Protein AF-Q2HUB2-F1 (afdb_monomer)

Radius of gyration: 61.11 Å; Cα contacts (8 Å, |Δi|>4): 84; chains: 1; bounding box: 112×37×223 Å

Solvent-accessible surface area (backbone atoms only — not comparable to full-atom values): 18037 Å² total; per-residue (Å²): 114,69,71,60,55,54,51,54,52,51,49,54,48,53,52,51,52,51,52,53,52,50,55,53,50,53,54,49,52,50,53,51,50,55,52,51,50,55,52,49,54,53,49,53,53,50,52,52,52,51,53,52,53,50,54,52,50,51,53,50,50,54,53,50,53,50,52,50,54,52,51,55,49,51,50,53,52,51,53,52,49,50,54,51,51,56,52,52,50,56,52,48,58,51,49,51,55,52,49,54,52,51,52,54,53,50,54,54,49,51,54,51,49,54,51,53,52,49,54,56,49,53,55,49,49,54,53,48,52,57,53,49,55,53,50,52,53,49,50,52,53,50,51,54,50,49,56,53,48,52,54,49,50,56,53,49,53,53,51,50,53,51,52,52,54,52,54,68,69,53,85,66,88,74,82,82,78,84,74,78,78,74,78,74,87,72,83,75,75,80,80,81,75,70,92,76,87,64,94,65,60,72,68,54,54,57,53,52,55,40,68,73,40,96,50,42,67,52,54,55,51,48,45,72,76,53,52,94,66,83,72,89,78,80,69,83,94,70,73,75,50,81,53,68,69,64,42,50,52,49,53,50,47,48,73,65,60,64,87,76,51,70,72,54,35,57,52,51,49,52,51,50,54,48,41,54,58,51,43,77,77,51,83,80,51,67,52,40,55,50,40,47,53,48,51,31,61,63,58,68,44,61,89,80,50,56,84,94,71,109

InterPro domains:
  IPR012474 Frigida-like [PF07899] (205-309)

Secondary structure (DSSP, 8-state):
-HHHHHHHHHHHHHHHHHHHHHHHHHHHHHHHHHHHHHHHHHHHHHHHHHHHHHHHHHHHHHHHHHHHHHHHHHHHHHHHHHHHHHHHHHHHHHHHHHHHHHHHHHHHHHHHHHHHHHHHHHHHHHHHHHHHHHHHHHHHHHHHHHHHHHHHHHHHHHHHHHHHHHHHHS----------------------------TTHHHHHHHHHHHHSS-HHHHHHHHHHS-SS-----SSS-----SHHHHHHHHHHHHH-----HHHHHHHHHHHHHHHHHHTT-TT-HHHHHHHHHHHHHTT-GGGS-GGG-

Mean predicted aligned error: 20.18 Å

Organism: Medicago truncatula (NCBI:txid3880)

pLDDT: mean 82.59, std 18.32, range [32.72, 98.38]

Structure (mmCIF, N/CA/C/O backbone):
data_AF-Q2HUB2-F1
#
_entry.id   AF-Q2HUB2-F1
#
loop_
_atom_site.group_PDB
_atom_site.id
_atom_site.type_symbol
_atom_site.label_atom_id
_atom_site.label_alt_id
_atom_site.label_comp_id
_atom_site.label_asym_id
_atom_site.label_entity_id
_atom_site.label_seq_id
_atom_site.pdbx_PDB_ins_code
_atom_site.Cartn_x
_atom_site.Cartn_y
_atom_site.Cartn_z
_atom_site.occupancy
_atom_site.B_iso_or_equiv
_atom_site.auth_seq_id
_atom_site.auth_comp_id
_atom_site.auth_asym_id
_atom_site.auth_atom_id
_atom_site.pdbx_PDB_model_num
ATOM 1 N N . MET A 1 1 ? 62.961 19.385 -112.984 1.00 67.44 1 MET A N 1
ATOM 2 C CA . MET A 1 1 ? 63.374 19.597 -111.579 1.00 67.44 1 MET A CA 1
ATOM 3 C C . MET A 1 1 ? 62.214 20.130 -110.735 1.00 67.44 1 MET A C 1
ATOM 5 O O . MET A 1 1 ? 61.682 19.372 -109.936 1.00 67.44 1 MET A O 1
ATOM 9 N N . LEU A 1 2 ? 61.691 21.322 -111.044 1.00 73.81 2 LEU A N 1
ATOM 10 C CA . LEU A 1 2 ? 60.665 22.041 -110.260 1.00 73.81 2 LEU A CA 1
ATOM 11 C C . LEU A 1 2 ? 59.361 21.273 -109.928 1.00 73.81 2 LEU A C 1
ATOM 13 O O . LEU A 1 2 ? 58.841 21.388 -108.823 1.00 73.81 2 LEU A O 1
ATOM 17 N N . ARG A 1 3 ? 58.812 20.450 -110.841 1.00 78.38 3 ARG A N 1
ATOM 18 C CA . ARG A 1 3 ? 57.567 19.685 -110.574 1.00 78.38 3 ARG A CA 1
ATOM 19 C C . ARG A 1 3 ? 57.712 18.645 -109.453 1.00 78.38 3 ARG A C 1
ATOM 21 O O . ARG A 1 3 ? 56.749 18.404 -108.731 1.00 78.38 3 ARG A O 1
ATOM 28 N N . LYS A 1 4 ? 58.890 18.024 -109.318 1.00 81.19 4 LYS A N 1
ATOM 29 C CA . LYS A 1 4 ? 59.161 16.996 -108.297 1.00 81.19 4 LYS A CA 1
ATOM 30 C C . LYS A 1 4 ? 59.321 17.636 -106.915 1.00 81.19 4 LYS A C 1
ATOM 32 O O . LYS A 1 4 ? 58.781 17.123 -105.945 1.00 81.19 4 LYS A O 1
ATOM 37 N N . GLU A 1 5 ? 59.979 18.791 -106.857 1.00 82.62 5 GLU A N 1
ATOM 38 C CA . GLU A 1 5 ? 60.117 19.604 -105.641 1.00 82.62 5 GLU A CA 1
ATOM 39 C C . GLU A 1 5 ? 58.759 20.118 -105.148 1.00 82.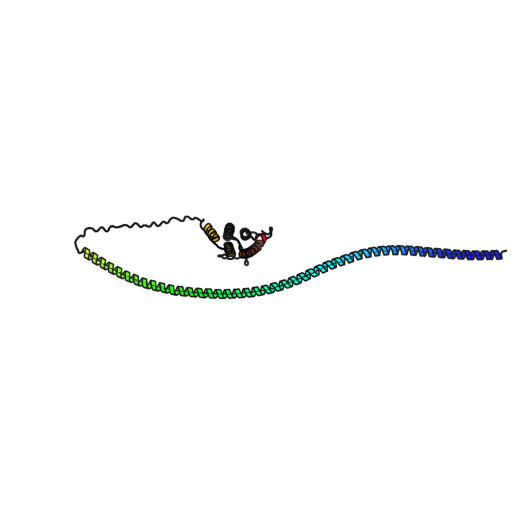62 5 GLU A C 1
ATOM 41 O O . GLU A 1 5 ? 58.445 19.991 -103.968 1.00 82.62 5 GLU A O 1
ATOM 46 N N . LEU A 1 6 ? 57.902 20.594 -106.059 1.00 83.00 6 LEU A N 1
ATOM 47 C CA . LEU A 1 6 ? 56.553 21.057 -105.722 1.00 83.00 6 LEU A CA 1
ATOM 48 C C . LEU A 1 6 ? 55.646 19.927 -105.193 1.00 83.00 6 LEU A C 1
ATOM 50 O O . LEU A 1 6 ? 54.815 20.164 -104.319 1.00 83.00 6 LEU A O 1
ATOM 54 N N . ALA A 1 7 ? 55.802 18.695 -105.690 1.00 84.12 7 ALA A N 1
ATOM 55 C CA . ALA A 1 7 ? 55.071 17.529 -105.189 1.00 84.12 7 ALA A CA 1
ATOM 56 C C . ALA A 1 7 ? 55.553 17.091 -103.793 1.00 84.12 7 ALA A C 1
ATOM 58 O O . ALA A 1 7 ? 54.724 16.832 -102.920 1.00 84.12 7 ALA A O 1
ATOM 59 N N . SER A 1 8 ? 56.871 17.067 -103.561 1.00 84.69 8 SER A N 1
ATOM 60 C CA . SER A 1 8 ? 57.447 16.793 -102.238 1.00 84.69 8 SER A CA 1
ATOM 61 C C . SER A 1 8 ? 57.022 17.837 -101.202 1.00 84.69 8 SER A C 1
ATOM 63 O O . SER A 1 8 ? 56.622 17.465 -100.103 1.00 84.69 8 SER A O 1
ATOM 65 N N . LEU A 1 9 ? 57.020 19.123 -101.573 1.00 85.50 9 LEU A N 1
ATOM 66 C CA . LEU A 1 9 ? 56.596 20.221 -100.699 1.00 85.50 9 LEU A CA 1
ATOM 67 C C . LEU A 1 9 ? 55.103 20.139 -100.336 1.00 85.50 9 LEU A C 1
ATOM 69 O O . LEU A 1 9 ? 54.720 20.387 -99.196 1.00 85.50 9 LEU A O 1
ATOM 73 N N . LYS A 1 10 ? 54.242 19.750 -101.288 1.00 85.12 10 LYS A N 1
ATOM 74 C CA . LYS A 1 10 ? 52.812 19.513 -101.023 1.00 85.12 10 LYS A CA 1
ATOM 75 C C . LYS A 1 10 ? 52.586 18.351 -100.055 1.00 85.12 10 LYS A C 1
ATOM 77 O O . LYS A 1 10 ? 51.718 18.451 -99.193 1.00 85.12 10 LYS A O 1
ATOM 82 N N . LYS A 1 11 ? 53.360 17.268 -100.187 1.00 87.62 11 LYS A N 1
ATOM 83 C CA . LYS A 1 11 ? 53.289 16.112 -99.284 1.00 87.62 11 LYS A CA 1
ATOM 84 C C . LYS A 1 11 ? 53.727 16.486 -97.866 1.00 87.62 11 LYS A C 1
ATOM 86 O O . LYS A 1 11 ? 52.975 16.235 -96.931 1.00 87.62 11 LYS A O 1
ATOM 91 N N . SER A 1 12 ? 54.868 17.162 -97.716 1.00 83.31 12 SER A N 1
ATOM 92 C CA . SER A 1 12 ? 55.341 17.619 -96.403 1.00 83.31 12 SER A CA 1
ATOM 93 C C . SER A 1 12 ? 54.393 18.636 -95.763 1.00 83.31 12 SER A C 1
ATOM 95 O O . SER A 1 12 ? 54.228 18.644 -94.550 1.00 83.31 12 SER A O 1
ATOM 97 N N . PHE A 1 13 ? 53.727 19.480 -96.560 1.00 82.38 13 PHE A N 1
ATOM 98 C CA . PHE A 1 13 ? 52.704 20.405 -96.065 1.00 82.38 13 PHE A CA 1
ATOM 99 C C . PHE A 1 13 ? 51.451 19.675 -95.559 1.00 82.38 13 PHE A C 1
ATOM 101 O O . PHE A 1 13 ? 50.922 20.024 -94.507 1.00 82.38 13 PHE A O 1
ATOM 108 N N . ALA A 1 14 ? 50.988 18.642 -96.270 1.00 84.00 14 ALA A N 1
ATOM 109 C CA . ALA A 1 14 ? 49.867 17.815 -95.824 1.00 84.00 14 ALA A CA 1
ATOM 110 C C . ALA A 1 14 ? 50.199 17.034 -94.537 1.00 84.00 14 ALA A C 1
ATOM 112 O O . ALA A 1 14 ? 49.372 16.986 -93.628 1.00 84.00 14 ALA A O 1
ATOM 113 N N . GLU A 1 15 ? 51.414 16.484 -94.432 1.00 84.06 15 GLU A N 1
ATOM 114 C CA . GLU A 1 15 ? 51.919 15.814 -93.222 1.00 84.06 15 GLU A CA 1
ATOM 115 C C . GLU A 1 15 ? 52.038 16.791 -92.038 1.00 84.06 15 GLU A C 1
ATOM 117 O O . GLU A 1 15 ? 51.555 16.489 -90.948 1.00 84.06 15 GLU A O 1
ATOM 122 N N . CYS A 1 16 ? 52.579 17.993 -92.265 1.00 82.81 16 CYS A N 1
ATOM 123 C CA . CYS A 1 16 ? 52.677 19.061 -91.263 1.00 82.81 16 CYS A CA 1
ATOM 124 C C . CYS A 1 16 ? 51.292 19.531 -90.771 1.00 82.81 16 CYS A C 1
ATOM 126 O O . CYS A 1 16 ? 51.064 19.655 -89.568 1.00 82.81 16 CYS A O 1
ATOM 128 N N . ASN A 1 17 ? 50.325 19.715 -91.679 1.00 81.75 17 ASN A N 1
ATOM 129 C CA . ASN A 1 17 ? 48.946 20.045 -91.303 1.00 81.75 17 ASN A CA 1
ATOM 130 C C . ASN A 1 17 ? 48.277 18.916 -90.505 1.00 81.75 17 ASN A C 1
ATOM 132 O O . ASN A 1 17 ? 47.563 19.193 -89.543 1.00 81.75 17 ASN A O 1
ATOM 136 N N . GLY A 1 18 ? 48.516 17.651 -90.872 1.00 82.88 18 GLY A N 1
ATOM 137 C CA . GLY A 1 18 ? 48.033 16.492 -90.117 1.00 82.88 18 GLY A CA 1
ATOM 138 C C . GLY A 1 18 ? 48.594 16.446 -88.692 1.00 82.88 18 GLY A C 1
ATOM 139 O O . GLY A 1 18 ? 47.833 16.280 -87.739 1.00 82.88 18 GLY A O 1
ATOM 140 N N . GLN A 1 19 ? 49.900 16.688 -88.532 1.00 85.88 19 GLN A N 1
ATOM 141 C CA . GLN A 1 19 ? 50.554 16.783 -87.221 1.00 85.88 19 GLN A CA 1
ATOM 142 C C . GLN A 1 19 ? 49.972 17.915 -86.363 1.00 85.88 19 GLN A C 1
ATOM 144 O O . GLN A 1 19 ? 49.707 17.715 -85.179 1.00 85.88 19 GLN A O 1
ATOM 149 N N . GLN A 1 20 ? 49.699 19.080 -86.956 1.00 85.06 20 GLN A N 1
ATOM 150 C CA . GLN A 1 20 ? 49.110 20.212 -86.236 1.00 85.06 20 GLN A CA 1
ATOM 151 C C . GLN A 1 20 ? 47.679 19.923 -85.741 1.00 85.06 20 GLN A C 1
ATOM 153 O O . GLN A 1 20 ? 47.291 20.374 -84.659 1.00 85.06 20 GLN A O 1
ATOM 158 N N . VAL A 1 21 ? 46.879 19.179 -86.515 1.00 89.81 21 VAL A N 1
ATOM 159 C CA . VAL A 1 21 ? 45.529 18.755 -86.105 1.00 89.81 21 VAL A CA 1
ATOM 160 C C . VAL A 1 21 ? 45.597 17.787 -84.924 1.00 89.81 21 VAL A C 1
ATOM 162 O O . VAL A 1 21 ? 44.860 17.977 -83.955 1.00 89.81 21 VAL A O 1
ATOM 165 N N . GLU A 1 22 ? 46.502 16.807 -84.955 1.00 92.12 22 GLU A N 1
ATOM 166 C CA . GLU A 1 22 ? 46.688 15.878 -83.833 1.00 92.12 22 GLU A CA 1
ATOM 167 C C . GLU A 1 22 ? 47.210 16.572 -82.568 1.00 92.12 22 GLU A C 1
ATOM 169 O O . GLU A 1 22 ? 46.720 16.312 -81.472 1.00 92.12 22 GLU A O 1
ATOM 174 N N . GLU A 1 23 ? 48.106 17.553 -82.692 1.00 92.38 23 GLU A N 1
ATOM 175 C CA . GLU A 1 23 ? 48.564 18.347 -81.544 1.00 92.38 23 GLU A CA 1
ATOM 176 C C . GLU A 1 23 ? 47.414 19.143 -80.892 1.00 92.38 23 GLU A C 1
ATOM 178 O O . GLU A 1 23 ? 47.342 19.286 -79.669 1.00 92.38 23 GLU A O 1
ATOM 183 N N . ARG A 1 24 ? 46.469 19.664 -81.692 1.00 93.06 24 ARG A N 1
ATOM 184 C CA . ARG A 1 24 ? 45.251 20.308 -81.162 1.00 93.06 24 ARG A CA 1
ATOM 185 C C . ARG A 1 24 ? 44.329 19.304 -80.466 1.00 93.06 24 ARG A C 1
ATOM 187 O O . ARG A 1 24 ? 43.806 19.637 -79.405 1.00 93.06 24 ARG A O 1
ATOM 194 N N . ARG A 1 25 ? 44.158 18.099 -81.022 1.00 95.12 25 ARG A N 1
ATOM 195 C CA . ARG A 1 25 ? 43.365 17.019 -80.404 1.00 95.12 25 ARG A CA 1
ATOM 196 C C . ARG A 1 25 ? 43.953 16.591 -79.064 1.00 95.12 25 ARG A C 1
ATOM 198 O O . ARG A 1 25 ? 43.228 16.579 -78.075 1.00 95.12 25 ARG A O 1
ATOM 205 N N . LEU A 1 26 ? 45.262 16.345 -79.009 1.00 95.94 26 LEU A N 1
ATOM 206 C CA . LEU A 1 26 ? 45.972 15.989 -77.777 1.00 95.94 26 LEU A CA 1
ATOM 207 C C . LEU A 1 26 ? 45.825 17.063 -76.696 1.00 95.94 26 LEU A C 1
ATOM 209 O O . LEU A 1 26 ? 45.557 16.735 -75.544 1.00 95.94 26 LEU A O 1
ATOM 213 N N . ARG A 1 27 ? 45.931 18.349 -77.060 1.00 95.88 27 ARG A N 1
ATOM 214 C CA . ARG A 1 27 ? 45.675 19.452 -76.117 1.00 95.88 27 ARG A CA 1
ATOM 215 C C . ARG A 1 27 ? 44.245 19.457 -75.574 1.00 95.88 27 ARG A C 1
ATOM 217 O O . ARG A 1 27 ? 44.066 19.776 -74.404 1.00 95.88 27 ARG A O 1
ATOM 224 N N . SER A 1 28 ? 43.249 19.128 -76.400 1.00 96.44 28 SER A N 1
ATOM 225 C CA . SER A 1 28 ? 41.852 19.022 -75.954 1.00 96.44 28 SER A CA 1
ATOM 226 C C . SER A 1 28 ? 41.667 17.859 -74.985 1.00 96.44 28 SER A C 1
ATOM 228 O O . SER A 1 28 ? 41.198 18.076 -73.876 1.00 96.44 28 SER A O 1
ATOM 230 N N . ILE A 1 29 ? 42.128 16.661 -75.362 1.00 97.25 29 ILE A N 1
ATOM 231 C CA . ILE A 1 29 ? 42.043 15.455 -74.526 1.00 97.25 29 ILE A CA 1
ATOM 232 C C . ILE A 1 29 ? 42.729 15.684 -73.180 1.00 97.25 29 ILE A C 1
ATOM 234 O O . ILE A 1 29 ? 42.191 15.307 -72.148 1.00 97.25 29 ILE A O 1
ATOM 238 N N . LYS A 1 30 ? 43.898 16.338 -73.174 1.00 97.25 30 LYS A N 1
ATOM 239 C CA . LYS A 1 30 ? 44.605 16.671 -71.934 1.00 97.25 30 LYS A CA 1
ATOM 240 C C . LYS A 1 30 ? 43.736 17.514 -70.995 1.00 97.25 30 LYS A C 1
ATOM 242 O O . LYS A 1 30 ? 43.661 17.196 -69.816 1.00 97.25 30 LYS A O 1
ATOM 247 N N . ARG A 1 31 ? 43.066 18.545 -71.522 1.00 97.12 31 ARG A N 1
ATOM 248 C CA . ARG A 1 31 ? 42.166 19.403 -70.737 1.00 97.12 31 ARG A CA 1
ATOM 249 C C . ARG A 1 31 ? 40.967 18.622 -70.195 1.00 97.12 31 ARG A C 1
ATOM 251 O O . ARG A 1 31 ? 40.576 18.834 -69.054 1.00 97.12 31 ARG A O 1
ATOM 258 N N . ASP A 1 32 ? 40.399 17.728 -71.000 1.00 97.69 32 ASP A N 1
ATOM 259 C CA . ASP A 1 32 ? 39.270 16.895 -70.576 1.00 97.69 32 ASP A CA 1
ATOM 260 C C . ASP A 1 32 ? 39.691 15.897 -69.481 1.00 97.69 32 ASP A C 1
ATOM 262 O O . ASP A 1 32 ? 38.962 15.718 -68.511 1.00 97.69 32 ASP A O 1
ATOM 266 N N . ILE A 1 33 ? 40.891 15.307 -69.582 1.00 97.38 33 ILE A N 1
ATOM 267 C CA . ILE A 1 33 ? 41.464 14.441 -68.537 1.00 97.38 33 ILE A CA 1
ATOM 268 C C . ILE A 1 33 ? 41.686 15.227 -67.244 1.00 97.38 33 ILE A C 1
ATOM 270 O O . ILE A 1 33 ? 41.284 14.751 -66.190 1.00 97.38 33 ILE A O 1
ATOM 274 N N . GLU A 1 34 ? 42.299 16.415 -67.315 1.00 97.12 34 GLU A N 1
ATOM 275 C CA . GLU A 1 34 ? 42.511 17.281 -66.143 1.00 97.12 34 GLU A CA 1
ATOM 276 C C . GLU A 1 34 ? 41.178 17.573 -65.438 1.00 97.12 34 GLU A C 1
ATOM 278 O O . GLU A 1 34 ? 41.063 17.361 -64.234 1.00 97.12 34 GLU A O 1
ATOM 283 N N . LYS A 1 35 ? 40.141 17.932 -66.204 1.00 97.69 35 LYS A N 1
ATOM 284 C CA . LYS A 1 35 ? 38.794 18.153 -65.670 1.00 97.69 35 LYS A CA 1
ATOM 285 C C . LYS A 1 35 ? 38.197 16.892 -65.028 1.00 97.69 35 LYS A C 1
ATOM 287 O O . LYS A 1 35 ? 37.633 16.968 -63.942 1.00 97.69 35 LYS A O 1
ATOM 292 N N . CYS A 1 36 ? 38.316 15.730 -65.673 1.00 97.19 36 CYS A N 1
ATOM 293 C CA . CYS A 1 36 ? 37.829 14.470 -65.105 1.00 97.19 36 CYS A CA 1
ATOM 294 C C . CYS A 1 36 ? 38.577 14.072 -63.823 1.00 97.19 36 CYS A C 1
ATOM 296 O O . CYS A 1 36 ? 37.965 13.492 -62.931 1.00 97.19 36 CYS A O 1
ATOM 298 N N . CYS A 1 37 ? 39.873 14.373 -63.710 1.00 97.00 37 CYS A N 1
ATOM 299 C CA . CYS A 1 37 ? 40.631 14.131 -62.483 1.00 97.00 37 CYS A CA 1
ATOM 300 C C . CYS A 1 37 ? 40.108 14.989 -61.322 1.00 97.00 37 CYS A C 1
ATOM 302 O O . CYS A 1 37 ? 39.880 14.453 -60.243 1.00 97.00 37 CYS A O 1
ATOM 304 N N . GLU A 1 38 ? 39.851 16.280 -61.553 1.00 97.31 38 GLU A N 1
ATOM 305 C CA . GLU A 1 38 ? 39.256 17.170 -60.542 1.00 97.31 38 GLU A CA 1
ATOM 306 C C . GLU A 1 38 ? 37.867 16.676 -60.095 1.00 97.31 38 GLU A C 1
ATOM 308 O O . GLU A 1 38 ? 37.556 16.651 -58.903 1.00 97.31 38 GLU A O 1
ATOM 313 N N . GLU A 1 39 ? 37.032 16.231 -61.042 1.00 97.81 39 GLU A N 1
ATOM 314 C CA . GLU A 1 39 ? 35.717 15.651 -60.739 1.00 97.81 39 GLU A CA 1
ATOM 315 C C . GLU A 1 39 ? 35.835 14.363 -59.902 1.00 97.81 39 GLU A C 1
ATOM 317 O O . GLU A 1 39 ? 35.068 14.182 -58.955 1.00 97.81 39 GLU A O 1
ATOM 322 N N . LEU A 1 40 ? 36.804 13.492 -60.210 1.00 97.19 40 LEU A N 1
ATOM 323 C CA . LEU A 1 40 ? 37.064 12.264 -59.451 1.00 97.19 40 LEU A CA 1
ATOM 324 C C . LEU A 1 40 ? 37.534 12.551 -58.023 1.00 97.19 40 LEU A C 1
ATOM 326 O O . LEU A 1 40 ? 37.036 11.918 -57.095 1.00 97.19 40 LEU A O 1
ATOM 330 N N . GLU A 1 41 ? 38.445 13.508 -57.837 1.00 97.06 41 GLU A N 1
ATOM 331 C CA . GLU A 1 41 ? 38.913 13.913 -56.506 1.00 97.06 41 GLU A CA 1
ATOM 332 C C . GLU A 1 41 ? 37.752 14.439 -55.649 1.00 97.06 41 GLU A C 1
ATOM 334 O O . GLU A 1 41 ? 37.598 14.029 -54.498 1.00 97.06 41 GLU A O 1
ATOM 339 N N . ASN A 1 42 ? 36.873 15.270 -56.221 1.00 97.25 42 ASN A N 1
ATOM 340 C CA . ASN A 1 42 ? 35.686 15.766 -55.523 1.00 97.25 42 ASN A CA 1
ATOM 341 C C . ASN A 1 42 ? 34.669 14.652 -55.198 1.00 97.25 42 ASN A C 1
ATOM 343 O O . ASN A 1 42 ? 34.045 14.657 -54.136 1.00 97.25 42 ASN A O 1
ATOM 347 N N . MET A 1 43 ? 34.483 13.677 -56.094 1.00 97.62 43 MET A N 1
ATOM 348 C CA . MET A 1 43 ? 33.640 12.514 -55.792 1.00 97.62 43 MET A CA 1
ATOM 349 C C . MET A 1 43 ? 34.241 11.664 -54.668 1.00 97.62 43 MET A C 1
ATOM 351 O O . MET A 1 43 ? 33.508 11.192 -53.800 1.00 97.62 43 MET A O 1
ATOM 355 N N . GLU A 1 44 ? 35.563 11.490 -54.637 1.00 97.50 44 GLU A N 1
ATOM 356 C CA . GLU A 1 44 ? 36.240 10.744 -53.576 1.00 97.50 44 GLU A CA 1
ATOM 357 C C . GLU A 1 44 ? 36.061 11.413 -52.205 1.00 97.50 44 GLU A C 1
ATOM 359 O O . GLU A 1 44 ? 35.815 10.723 -51.211 1.00 97.50 44 GLU A O 1
ATOM 364 N N . THR A 1 45 ? 36.139 12.747 -52.132 1.00 97.12 45 THR A N 1
ATOM 365 C CA . THR A 1 45 ? 35.882 13.479 -50.882 1.00 97.12 45 THR A CA 1
ATOM 366 C C . THR A 1 45 ? 34.436 13.321 -50.420 1.00 97.12 45 THR A C 1
ATOM 368 O 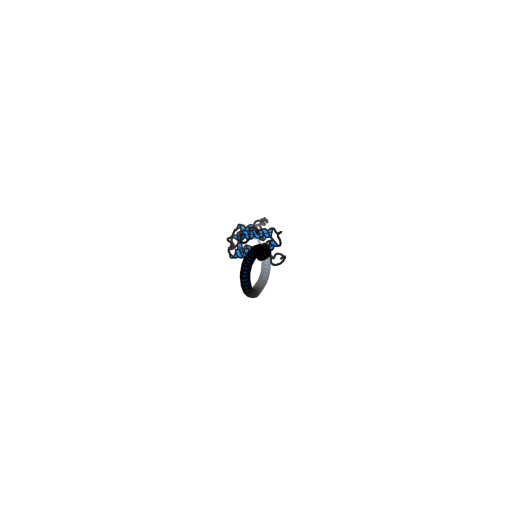O . THR A 1 45 ? 34.215 13.007 -49.253 1.00 97.12 45 THR A O 1
ATOM 371 N N . GLN A 1 46 ? 33.461 13.423 -51.330 1.00 97.88 46 GLN A N 1
ATOM 372 C CA . GLN A 1 46 ? 32.043 13.225 -51.000 1.00 97.88 46 GLN A CA 1
ATOM 373 C C . GLN A 1 46 ? 31.752 11.807 -50.494 1.00 97.88 46 GLN A C 1
ATOM 375 O O . GLN A 1 46 ? 31.007 11.631 -49.535 1.00 97.88 46 GLN A O 1
ATOM 380 N N . VAL A 1 47 ? 32.358 10.778 -51.096 1.00 97.69 47 VAL A N 1
ATOM 381 C CA . VAL A 1 47 ? 32.199 9.388 -50.632 1.00 97.69 47 VAL A CA 1
ATOM 382 C C . VAL A 1 47 ? 32.730 9.214 -49.208 1.00 97.69 47 VAL A C 1
ATOM 384 O O . VAL A 1 47 ? 32.098 8.532 -48.401 1.00 97.69 47 VAL A O 1
ATOM 387 N N . LYS A 1 48 ? 33.863 9.844 -48.872 1.00 97.62 48 LYS A N 1
ATOM 388 C CA . LYS A 1 48 ? 34.410 9.808 -47.506 1.00 97.62 48 LYS A CA 1
ATOM 389 C C . LYS A 1 48 ? 33.477 10.495 -46.510 1.00 97.62 48 LYS A C 1
ATOM 391 O O . LYS A 1 48 ? 33.247 9.944 -45.437 1.00 97.62 48 LYS A O 1
ATOM 396 N N . GLU A 1 49 ? 32.919 11.650 -46.868 1.00 97.88 49 GLU A N 1
ATOM 397 C CA . GLU A 1 49 ? 31.927 12.355 -46.044 1.00 97.88 49 GLU A CA 1
ATOM 398 C C . GLU A 1 49 ? 30.685 11.484 -45.808 1.00 97.88 49 GLU A C 1
ATOM 400 O O . GLU A 1 49 ? 30.327 11.235 -44.655 1.00 97.88 49 GLU A O 1
ATOM 405 N N . PHE A 1 50 ? 30.102 10.907 -46.864 1.00 97.56 50 PHE A N 1
ATOM 406 C CA . PHE A 1 50 ? 28.947 10.014 -46.733 1.00 97.56 50 PHE A CA 1
ATOM 407 C C . PHE A 1 50 ? 29.227 8.781 -45.868 1.00 97.56 50 PHE A C 1
ATOM 409 O O . PHE A 1 50 ? 28.357 8.362 -45.104 1.00 97.56 50 PHE A O 1
ATOM 416 N N . GLU A 1 51 ? 30.427 8.199 -45.936 1.00 97.75 51 GLU A N 1
ATOM 417 C CA . GLU A 1 51 ? 30.781 7.069 -45.071 1.00 97.75 51 GLU A CA 1
ATOM 418 C C . GLU A 1 51 ? 30.840 7.492 -43.593 1.00 97.75 51 GLU A C 1
ATOM 420 O O . GLU A 1 51 ? 30.404 6.744 -42.717 1.00 97.75 51 GLU A O 1
ATOM 425 N N . THR A 1 52 ? 31.316 8.706 -43.289 1.00 97.00 52 THR A N 1
ATOM 426 C CA . THR A 1 52 ? 31.285 9.225 -41.910 1.00 97.00 52 THR A CA 1
ATOM 427 C C . THR A 1 52 ? 29.862 9.483 -41.417 1.00 97.00 52 THR A C 1
ATOM 429 O O . THR A 1 52 ? 29.533 9.075 -40.304 1.00 97.00 52 THR A O 1
ATOM 432 N N . GLU A 1 53 ? 28.998 10.077 -42.246 1.00 98.12 53 GLU A N 1
ATOM 433 C CA . GLU A 1 53 ? 27.587 10.306 -41.907 1.00 98.12 53 GLU A CA 1
ATOM 434 C C . GLU A 1 53 ? 26.845 8.991 -41.658 1.00 98.12 53 GLU A C 1
ATOM 436 O O . GLU A 1 53 ? 26.132 8.854 -40.665 1.00 98.12 53 GLU A O 1
ATOM 441 N N . LYS A 1 54 ? 27.066 7.989 -42.513 1.00 98.00 54 LYS A N 1
ATOM 442 C CA . LYS A 1 54 ? 26.506 6.644 -42.357 1.00 98.00 54 LYS A CA 1
ATOM 443 C C . LYS A 1 54 ? 26.894 6.013 -41.018 1.00 98.00 54 LYS A C 1
ATOM 445 O O . LYS A 1 54 ? 26.030 5.459 -40.347 1.00 98.00 54 LYS A O 1
ATOM 450 N N . ASN A 1 55 ? 28.161 6.109 -40.615 1.00 97.69 55 ASN A N 1
ATOM 451 C CA . ASN A 1 55 ? 28.621 5.556 -39.337 1.00 97.69 55 ASN A CA 1
ATOM 452 C C . ASN A 1 55 ? 27.991 6.272 -38.131 1.00 97.69 55 ASN A C 1
ATOM 454 O O . ASN A 1 55 ? 27.669 5.631 -37.132 1.00 97.69 55 ASN A O 1
ATOM 458 N N . ILE A 1 56 ? 27.781 7.590 -38.223 1.00 98.06 56 ILE A N 1
ATOM 459 C CA . ILE A 1 56 ? 27.068 8.355 -37.189 1.00 98.06 56 ILE A CA 1
ATOM 460 C C . ILE A 1 56 ? 25.606 7.898 -37.102 1.00 98.06 56 ILE A C 1
ATOM 462 O O . ILE A 1 56 ? 25.110 7.649 -36.003 1.00 98.06 56 ILE A O 1
ATOM 466 N N . LEU A 1 57 ? 24.930 7.757 -38.247 1.00 97.88 57 LEU A N 1
ATOM 467 C CA . LEU A 1 57 ? 23.543 7.292 -38.309 1.00 97.88 57 LEU A CA 1
ATOM 468 C C . LEU A 1 57 ? 23.387 5.877 -37.743 1.00 97.88 57 LEU A C 1
ATOM 470 O O . LEU A 1 57 ? 22.450 5.632 -36.989 1.00 97.88 57 LEU A O 1
ATOM 474 N N . ASP A 1 58 ? 24.310 4.966 -38.050 1.00 98.06 58 ASP A N 1
ATOM 475 C CA . ASP A 1 58 ? 24.302 3.604 -37.504 1.00 98.06 58 ASP A CA 1
ATOM 476 C C . ASP A 1 58 ? 24.409 3.610 -35.969 1.00 98.06 58 ASP A C 1
ATOM 478 O O . ASP A 1 58 ? 23.631 2.956 -35.274 1.00 98.06 58 ASP A O 1
ATOM 482 N N . GLY A 1 59 ? 25.293 4.451 -35.418 1.00 97.75 59 GLY A N 1
ATOM 483 C CA . GLY A 1 59 ? 25.386 4.672 -33.974 1.00 97.75 59 GLY A CA 1
ATOM 484 C C . GLY A 1 59 ? 24.072 5.167 -33.357 1.00 97.75 59 GLY A C 1
ATOM 485 O O . GLY A 1 59 ? 23.633 4.639 -32.335 1.00 97.75 59 GLY A O 1
ATOM 486 N N . GLN A 1 60 ? 23.407 6.131 -34.001 1.00 98.19 60 GLN A N 1
ATOM 487 C CA . GLN A 1 60 ? 22.112 6.646 -33.545 1.00 98.19 60 GLN A CA 1
ATOM 488 C C . GLN A 1 60 ? 21.009 5.582 -33.596 1.00 98.19 60 GLN A C 1
ATOM 490 O O . GLN A 1 60 ? 20.202 5.496 -32.672 1.00 98.19 60 GLN A O 1
ATOM 495 N N . VAL A 1 61 ? 20.967 4.761 -34.648 1.00 98.19 61 VAL A N 1
ATOM 496 C CA . VAL A 1 61 ? 19.993 3.666 -34.778 1.00 98.19 61 VAL A CA 1
ATOM 497 C C . VAL A 1 61 ? 20.150 2.667 -33.631 1.00 98.19 61 VAL A C 1
ATOM 499 O O . VAL A 1 61 ? 19.158 2.335 -32.983 1.00 98.19 61 VAL A O 1
ATOM 502 N N . ASN A 1 62 ? 21.384 2.267 -33.319 1.00 97.44 62 ASN A N 1
ATOM 503 C CA . ASN A 1 62 ? 21.672 1.351 -32.212 1.00 97.44 62 ASN A CA 1
ATOM 504 C C . ASN A 1 62 ? 21.276 1.940 -30.843 1.00 97.44 62 ASN A C 1
ATOM 506 O O . ASN A 1 62 ? 20.753 1.233 -29.974 1.00 97.44 62 ASN A O 1
ATOM 510 N N . GLU A 1 63 ? 21.475 3.246 -30.640 1.00 98.38 63 GLU A N 1
ATOM 511 C CA . GLU A 1 63 ? 21.010 3.941 -29.434 1.00 98.38 63 GLU A CA 1
ATOM 512 C C . GLU A 1 63 ? 19.474 3.945 -29.336 1.00 98.38 63 GLU A C 1
ATOM 514 O O . GLU A 1 63 ? 18.916 3.655 -28.274 1.00 98.38 63 GLU A O 1
ATOM 519 N N . PHE A 1 64 ? 18.769 4.236 -30.436 1.00 97.75 64 PHE A N 1
ATOM 520 C CA . PHE A 1 64 ? 17.304 4.206 -30.468 1.00 97.75 64 PHE A CA 1
ATOM 521 C C . PHE A 1 64 ? 16.741 2.807 -30.226 1.00 97.75 64 PHE A C 1
ATOM 523 O O . PHE A 1 64 ? 15.743 2.668 -29.518 1.00 97.75 64 PHE A O 1
ATOM 530 N N . GLU A 1 65 ? 17.371 1.776 -30.781 1.00 98.12 65 GLU A N 1
ATOM 531 C CA . GLU A 1 65 ? 16.978 0.387 -30.558 1.00 98.12 65 GLU A CA 1
ATOM 532 C C . GLU A 1 65 ? 17.151 -0.017 -29.088 1.00 98.12 65 GLU A C 1
ATOM 534 O O . GLU A 1 65 ? 16.256 -0.632 -28.505 1.00 98.12 65 GLU A O 1
ATOM 539 N N . SER A 1 66 ? 18.236 0.433 -28.452 1.00 97.44 66 SER A N 1
ATOM 540 C CA . SER A 1 66 ? 18.473 0.207 -27.021 1.00 97.44 66 SER A CA 1
ATOM 541 C C . SER A 1 66 ? 17.399 0.882 -26.156 1.00 97.44 66 SER A C 1
ATOM 543 O O . SER A 1 66 ? 16.762 0.224 -25.333 1.00 97.44 66 SER A O 1
ATOM 545 N N . LYS A 1 67 ? 17.103 2.169 -26.406 1.00 98.31 67 LYS A N 1
ATOM 546 C CA . LYS A 1 67 ? 16.035 2.913 -25.703 1.00 98.31 67 LYS A CA 1
ATOM 547 C C . LYS A 1 67 ? 14.651 2.303 -25.916 1.00 98.31 67 LYS A C 1
ATOM 549 O O . LYS A 1 67 ? 13.827 2.287 -25.004 1.00 98.31 67 LYS A O 1
ATOM 554 N N . LYS A 1 68 ? 14.374 1.798 -27.120 1.00 98.19 68 LYS A N 1
ATOM 555 C CA . LYS A 1 68 ? 13.128 1.085 -27.415 1.00 98.19 68 LYS A CA 1
ATOM 556 C C . LYS A 1 68 ? 12.994 -0.158 -26.531 1.00 98.19 68 LYS A C 1
ATOM 558 O O . LYS A 1 68 ? 11.930 -0.360 -25.952 1.00 98.19 68 LYS A O 1
ATOM 563 N N . GLY A 1 69 ? 14.060 -0.947 -26.387 1.00 98.25 69 GLY A N 1
ATOM 564 C CA . GLY A 1 69 ? 14.069 -2.123 -25.513 1.00 98.25 69 GLY A CA 1
ATOM 565 C C . GLY A 1 69 ? 13.819 -1.783 -24.039 1.00 98.25 69 GLY A C 1
ATOM 566 O O . GLY A 1 69 ? 13.044 -2.472 -23.373 1.00 98.25 69 GLY A O 1
ATOM 567 N N . GLU A 1 70 ? 14.411 -0.694 -23.540 1.00 98.38 70 GLU A N 1
ATOM 568 C CA . GLU A 1 70 ? 14.163 -0.188 -22.180 1.00 98.38 70 GLU A CA 1
ATOM 569 C C . GLU A 1 70 ? 12.690 0.198 -21.972 1.00 98.38 70 GLU A C 1
ATOM 571 O O . GLU A 1 70 ? 12.068 -0.227 -20.996 1.00 98.38 70 GLU A O 1
ATOM 576 N N . LEU A 1 71 ? 12.102 0.942 -22.917 1.00 98.00 71 LEU A N 1
ATOM 577 C CA . LEU A 1 71 ? 10.688 1.332 -22.869 1.00 98.00 71 LEU A CA 1
ATOM 578 C C . LEU A 1 71 ? 9.745 0.125 -22.925 1.00 98.00 71 LEU A C 1
ATOM 580 O O . LEU A 1 71 ? 8.749 0.091 -22.205 1.00 98.00 71 LEU A O 1
ATOM 584 N N . GLU A 1 72 ? 10.052 -0.878 -23.747 1.00 98.38 72 GLU A N 1
ATOM 585 C CA . GLU A 1 72 ? 9.292 -2.131 -23.785 1.00 98.38 72 GLU A CA 1
ATOM 586 C C . GLU A 1 72 ? 9.378 -2.895 -22.455 1.00 98.38 72 GLU A C 1
ATOM 588 O O . GLU A 1 72 ? 8.404 -3.530 -22.051 1.00 98.38 72 GLU A O 1
ATOM 593 N N . GLY A 1 73 ? 10.522 -2.835 -21.763 1.00 98.12 73 GLY A N 1
ATOM 594 C CA . GLY A 1 73 ? 10.682 -3.354 -20.403 1.00 98.12 73 GLY A CA 1
ATOM 595 C C . GLY A 1 73 ? 9.762 -2.660 -19.407 1.00 98.12 73 GLY A C 1
ATOM 596 O O . GLY A 1 73 ? 8.936 -3.320 -18.779 1.00 98.12 73 GLY A O 1
ATOM 597 N N . LEU A 1 74 ? 9.831 -1.328 -19.354 1.00 98.38 74 LEU A N 1
ATOM 598 C CA . LEU A 1 74 ? 8.976 -0.514 -18.485 1.00 98.38 74 LEU A CA 1
ATOM 599 C C . LEU A 1 74 ? 7.483 -0.741 -18.751 1.00 98.38 74 LEU A C 1
ATOM 601 O O . LEU A 1 74 ? 6.687 -0.770 -17.814 1.00 98.38 74 LEU A O 1
ATOM 605 N N . LEU A 1 75 ? 7.091 -0.932 -20.014 1.00 98.19 75 LEU A N 1
ATOM 606 C CA . LEU A 1 75 ? 5.703 -1.217 -20.375 1.00 98.19 75 LEU A CA 1
ATOM 607 C C . LEU A 1 75 ? 5.217 -2.543 -19.769 1.00 98.19 75 LEU A C 1
ATOM 609 O O . LEU A 1 75 ? 4.106 -2.601 -19.244 1.00 98.19 75 LEU A O 1
ATOM 613 N N . ARG A 1 76 ? 6.048 -3.595 -19.810 1.00 98.19 76 ARG A N 1
ATOM 614 C CA . ARG A 1 76 ? 5.720 -4.896 -19.202 1.00 98.19 76 ARG A CA 1
ATOM 615 C C . ARG A 1 76 ? 5.611 -4.796 -17.686 1.00 98.19 76 ARG A C 1
ATOM 617 O O . ARG A 1 76 ? 4.684 -5.366 -17.112 1.00 98.19 76 ARG A O 1
ATOM 624 N N . ASP A 1 77 ? 6.520 -4.061 -17.053 1.00 98.12 77 ASP A N 1
ATOM 625 C CA . ASP A 1 77 ? 6.494 -3.857 -15.605 1.00 98.12 77 ASP A CA 1
ATOM 626 C C . ASP A 1 77 ? 5.215 -3.121 -15.192 1.00 98.12 77 ASP A C 1
ATOM 628 O O . ASP A 1 77 ? 4.484 -3.600 -14.322 1.00 98.12 77 ASP A O 1
ATOM 632 N N . PHE A 1 78 ? 4.866 -2.038 -15.894 1.00 97.25 78 PHE A N 1
ATOM 633 C CA . PHE A 1 78 ? 3.632 -1.288 -15.653 1.00 97.25 78 PHE A CA 1
ATOM 634 C C . PHE A 1 78 ? 2.372 -2.139 -15.865 1.00 97.25 78 PHE A C 1
ATOM 636 O O . PHE A 1 78 ? 1.422 -2.067 -15.084 1.00 97.25 78 PHE A O 1
ATOM 643 N N . GLU A 1 79 ? 2.352 -2.982 -16.898 1.00 97.94 79 GLU A N 1
ATOM 644 C CA . GLU A 1 79 ? 1.241 -3.901 -17.143 1.00 97.94 79 GLU A CA 1
ATOM 645 C C . GLU A 1 79 ? 1.103 -4.932 -16.012 1.00 97.94 79 GLU A C 1
ATOM 647 O O . GLU A 1 79 ? -0.003 -5.173 -15.522 1.00 97.94 79 GLU A O 1
ATOM 652 N N . SER A 1 80 ? 2.219 -5.468 -15.512 1.00 96.50 80 SER A N 1
ATOM 653 C CA . SER A 1 80 ? 2.213 -6.361 -14.351 1.00 96.50 80 SER A CA 1
ATOM 654 C C . SER A 1 80 ? 1.701 -5.658 -13.086 1.00 96.50 80 SER A C 1
ATOM 656 O O . SER A 1 80 ? 0.879 -6.209 -12.348 1.00 96.50 80 SER A O 1
ATOM 658 N N . GLU A 1 81 ? 2.098 -4.407 -12.864 1.00 97.81 81 GLU A N 1
ATOM 659 C CA . GLU A 1 81 ? 1.681 -3.619 -11.710 1.00 97.81 81 GLU A CA 1
ATOM 660 C C . GLU A 1 81 ? 0.182 -3.299 -11.757 1.00 97.81 81 GLU A C 1
ATOM 662 O O . GLU A 1 81 ? -0.528 -3.483 -10.764 1.00 97.81 81 GLU A O 1
ATOM 667 N N . LYS A 1 82 ? -0.340 -2.947 -12.937 1.00 97.81 82 LYS A N 1
ATOM 668 C CA . LYS A 1 82 ? -1.778 -2.775 -13.168 1.00 97.81 82 LYS A CA 1
ATOM 669 C C . LYS A 1 82 ? -2.569 -4.024 -12.767 1.00 97.81 82 LYS A C 1
ATOM 671 O O . LYS A 1 82 ? -3.543 -3.914 -12.023 1.00 97.81 82 LYS A O 1
ATOM 676 N N . THR A 1 83 ? -2.140 -5.215 -13.195 1.00 97.81 83 THR A N 1
ATOM 677 C CA . THR A 1 83 ? -2.836 -6.463 -12.821 1.00 97.81 83 THR A CA 1
ATOM 678 C C . THR A 1 83 ? -2.790 -6.734 -11.312 1.00 97.81 83 THR A C 1
ATOM 680 O O . THR A 1 83 ? -3.763 -7.221 -10.728 1.00 97.81 83 THR A O 1
ATOM 683 N N . ASN A 1 84 ? -1.690 -6.369 -10.645 1.00 97.81 84 ASN A N 1
ATOM 684 C CA . ASN A 1 84 ? -1.563 -6.471 -9.194 1.00 97.81 84 ASN A CA 1
ATOM 685 C C . ASN A 1 84 ? -2.523 -5.527 -8.460 1.00 97.81 84 ASN A C 1
ATOM 687 O O . ASN A 1 84 ? -3.142 -5.945 -7.475 1.00 97.81 84 ASN A O 1
ATOM 691 N N . PHE A 1 85 ? -2.684 -4.292 -8.942 1.00 97.19 85 PHE A N 1
ATOM 692 C CA . PHE A 1 85 ? -3.663 -3.348 -8.401 1.00 97.19 85 PHE A CA 1
ATOM 693 C C . PHE A 1 85 ? -5.099 -3.844 -8.580 1.00 97.19 85 PHE A C 1
ATOM 695 O O . PHE A 1 85 ? -5.854 -3.849 -7.609 1.00 97.19 85 PHE A O 1
ATOM 702 N N . GLU A 1 86 ? -5.459 -4.346 -9.764 1.00 98.12 86 GLU A N 1
ATOM 703 C CA . GLU A 1 86 ? -6.791 -4.916 -10.021 1.00 98.12 86 GLU A CA 1
ATOM 704 C C . GLU A 1 86 ? -7.107 -6.092 -9.083 1.00 98.12 86 GLU A C 1
ATOM 706 O O . GLU A 1 86 ? -8.213 -6.205 -8.550 1.00 98.12 86 GLU A O 1
ATOM 711 N N . ARG A 1 87 ? -6.126 -6.968 -8.829 1.00 98.25 87 ARG A N 1
ATOM 712 C CA . ARG A 1 87 ? -6.264 -8.059 -7.853 1.00 98.25 87 ARG A CA 1
ATOM 713 C C . ARG A 1 87 ? -6.474 -7.523 -6.435 1.00 98.25 87 ARG A C 1
ATOM 715 O O . ARG A 1 87 ? -7.351 -8.015 -5.728 1.00 98.25 87 ARG A O 1
ATOM 722 N N . ARG A 1 88 ? -5.683 -6.531 -6.017 1.00 97.56 88 ARG A N 1
ATOM 723 C CA . ARG A 1 88 ? -5.772 -5.940 -4.674 1.00 97.56 88 ARG A CA 1
ATOM 724 C C . ARG A 1 88 ? -7.105 -5.222 -4.455 1.00 97.56 88 ARG A C 1
ATOM 726 O O . ARG A 1 88 ? -7.666 -5.321 -3.370 1.00 97.56 88 ARG A O 1
ATOM 733 N N . GLN A 1 89 ? -7.637 -4.559 -5.480 1.00 97.81 89 GLN A N 1
ATOM 734 C CA . GLN A 1 89 ? -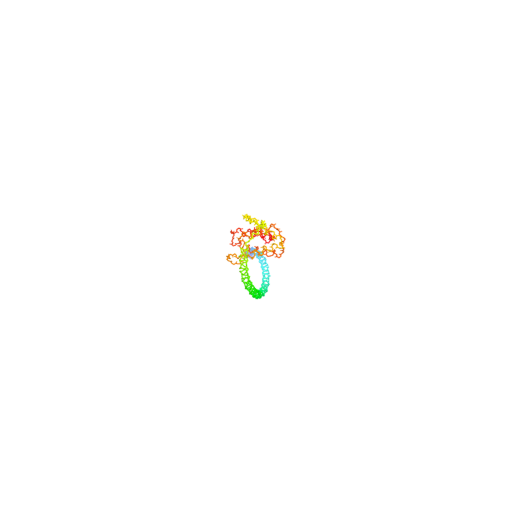8.961 -3.942 -5.434 1.00 97.81 89 GLN A CA 1
ATOM 735 C C . GLN A 1 89 ? -10.047 -4.984 -5.136 1.00 97.81 89 GLN A C 1
ATOM 737 O O . GLN A 1 89 ? -10.818 -4.811 -4.198 1.00 97.81 89 GLN A O 1
ATOM 742 N N . LYS A 1 90 ? -10.058 -6.103 -5.871 1.00 97.75 90 LYS A N 1
ATOM 743 C CA . LYS A 1 90 ? -11.023 -7.193 -5.639 1.00 97.75 90 LYS A CA 1
ATOM 744 C C . LYS A 1 90 ? -10.911 -7.786 -4.232 1.00 97.75 90 LYS A C 1
ATOM 746 O O . LYS A 1 90 ? -11.919 -8.147 -3.630 1.00 97.75 90 LYS A O 1
ATOM 751 N N . GLU A 1 91 ? -9.694 -7.891 -3.697 1.00 98.12 91 GLU A N 1
ATOM 752 C CA . GLU A 1 91 ? -9.467 -8.348 -2.322 1.00 98.12 91 GLU A CA 1
ATOM 753 C C . GLU A 1 91 ? -10.072 -7.379 -1.295 1.00 98.12 91 GLU A C 1
ATOM 755 O O . GLU A 1 91 ? -10.747 -7.817 -0.361 1.00 98.12 91 GLU A O 1
ATOM 760 N N . PHE A 1 92 ? -9.874 -6.070 -1.478 1.00 94.50 92 PHE A N 1
ATOM 761 C CA . PHE A 1 92 ? -10.473 -5.054 -0.612 1.00 94.50 92 PHE A CA 1
ATOM 762 C C . PHE A 1 92 ? -12.000 -5.051 -0.689 1.00 94.50 92 PHE A C 1
ATOM 764 O O . PHE A 1 92 ? -12.638 -5.051 0.359 1.00 94.50 92 PHE A O 1
ATOM 771 N N . GLU A 1 93 ? -12.582 -5.151 -1.885 1.00 97.69 93 GLU A N 1
ATOM 772 C CA . GLU A 1 93 ? -14.039 -5.259 -2.064 1.00 97.69 93 GLU A CA 1
ATOM 773 C C . GLU A 1 93 ? -14.621 -6.487 -1.336 1.00 97.69 93 GLU A C 1
ATOM 775 O O . GLU A 1 93 ? -15.722 -6.436 -0.789 1.00 97.69 93 GLU A O 1
ATOM 780 N N . SER A 1 94 ? -13.891 -7.608 -1.296 1.00 96.62 94 SER A N 1
ATOM 781 C CA . SER A 1 94 ? -14.313 -8.788 -0.529 1.00 96.62 94 SER A CA 1
ATOM 782 C C . SER A 1 94 ? -14.218 -8.563 0.983 1.00 96.62 94 SER A C 1
ATOM 784 O O . SER A 1 94 ? -15.113 -8.983 1.716 1.00 96.62 94 SER A O 1
ATOM 786 N N . LYS A 1 95 ? -13.146 -7.915 1.455 1.00 96.56 95 LYS A N 1
ATOM 787 C CA . LYS A 1 95 ? -12.944 -7.603 2.881 1.00 96.56 95 LYS A CA 1
ATOM 788 C C . LYS A 1 95 ? -13.963 -6.593 3.402 1.00 96.56 95 LYS A C 1
ATOM 790 O O . LYS A 1 95 ? -14.414 -6.725 4.535 1.00 96.56 95 LYS A O 1
ATOM 795 N N . GLU A 1 96 ? -14.346 -5.618 2.584 1.00 96.12 96 GLU A N 1
ATOM 796 C CA . GLU A 1 96 ? -15.386 -4.639 2.913 1.00 96.12 96 GLU A CA 1
ATOM 797 C C . GLU A 1 96 ? -16.732 -5.328 3.165 1.00 96.12 96 GLU A C 1
ATOM 799 O O . GLU A 1 96 ? -17.342 -5.112 4.209 1.00 96.12 96 GLU A O 1
ATOM 804 N N . LYS A 1 97 ? -17.140 -6.246 2.279 1.00 97.06 97 LYS A N 1
ATOM 805 C CA . LYS A 1 97 ? -18.369 -7.040 2.454 1.00 97.06 97 LYS A CA 1
ATOM 806 C C . LYS A 1 97 ? -18.334 -7.912 3.708 1.00 97.06 97 LYS A C 1
ATOM 808 O O . LYS A 1 97 ? -19.334 -8.022 4.409 1.00 97.06 97 LYS A O 1
ATOM 813 N N . GLU A 1 98 ? -17.195 -8.541 4.003 1.00 97.81 98 GLU A N 1
ATOM 814 C CA . GLU A 1 98 ? -17.037 -9.331 5.231 1.00 97.81 98 GLU A CA 1
ATOM 815 C C . GLU A 1 98 ? -17.170 -8.451 6.483 1.00 97.81 98 GLU A C 1
ATOM 817 O O . GLU A 1 98 ? -17.830 -8.830 7.454 1.00 97.81 98 GLU A O 1
ATOM 822 N N . PHE A 1 99 ? -16.568 -7.260 6.455 1.00 92.50 99 PHE A N 1
ATOM 823 C CA . PHE A 1 99 ? -16.666 -6.302 7.549 1.00 92.50 99 PHE A CA 1
ATOM 824 C C . PHE A 1 99 ? -18.101 -5.802 7.737 1.00 92.50 99 PHE A C 1
ATOM 826 O O . PHE A 1 99 ? -18.574 -5.751 8.871 1.00 92.50 99 PHE A O 1
ATOM 833 N N . GLU A 1 100 ? -18.815 -5.505 6.649 1.00 97.25 100 GLU A N 1
ATOM 834 C CA . GLU A 1 100 ? -20.223 -5.100 6.684 1.00 97.25 100 GLU A CA 1
ATOM 835 C C . GLU A 1 100 ? -21.100 -6.164 7.362 1.00 97.25 100 GLU A C 1
ATOM 837 O O . GLU A 1 100 ? -21.862 -5.842 8.275 1.00 97.25 100 GLU A O 1
ATOM 842 N N . ILE A 1 101 ? -20.926 -7.444 7.009 1.00 96.75 101 ILE A N 1
ATOM 843 C CA . ILE A 1 101 ? -21.627 -8.560 7.668 1.00 96.75 101 ILE A CA 1
ATOM 844 C C . ILE A 1 101 ? -21.315 -8.584 9.169 1.00 96.75 101 ILE A C 1
ATOM 846 O O . ILE A 1 101 ? -22.226 -8.657 9.994 1.00 96.75 101 ILE A O 1
ATOM 850 N N . ARG A 1 102 ? -20.035 -8.477 9.540 1.00 93.88 102 ARG A N 1
ATOM 851 C CA . ARG A 1 102 ? -19.607 -8.524 10.944 1.00 93.88 102 ARG A CA 1
ATOM 852 C C . ARG A 1 102 ? -20.178 -7.365 11.765 1.00 93.88 102 ARG A C 1
ATOM 854 O O . ARG A 1 102 ? -20.545 -7.560 12.921 1.00 93.88 102 ARG A O 1
ATOM 861 N N . VAL A 1 103 ? -20.269 -6.168 11.185 1.00 92.19 103 VAL A N 1
ATOM 862 C CA . VAL A 1 103 ? -20.893 -5.005 11.834 1.00 92.19 103 VAL A CA 1
ATOM 863 C C . VAL A 1 103 ? -22.371 -5.271 12.111 1.00 92.19 103 VAL A C 1
ATOM 865 O O . VAL A 1 103 ? -22.824 -5.031 13.229 1.00 92.19 103 VAL A O 1
ATOM 868 N N . MET A 1 104 ? -23.102 -5.828 11.143 1.00 94.38 104 MET A N 1
ATOM 869 C CA . MET A 1 104 ? -24.514 -6.180 11.328 1.00 94.38 104 MET A CA 1
ATOM 870 C C . MET A 1 104 ? -24.702 -7.246 12.422 1.00 94.38 104 MET A C 1
ATOM 872 O O . MET A 1 104 ? -25.607 -7.137 13.249 1.00 94.38 104 MET A O 1
ATOM 876 N N . GLU A 1 105 ? -23.821 -8.249 12.489 1.00 95.00 105 GLU A N 1
ATOM 877 C CA . GLU A 1 105 ? -23.835 -9.252 13.564 1.00 95.00 105 GLU A CA 1
ATOM 878 C C . GLU A 1 105 ? -23.593 -8.634 14.948 1.00 95.00 105 GLU A C 1
ATOM 880 O O . GLU A 1 105 ? -24.274 -8.990 15.912 1.00 95.00 105 GLU A O 1
ATOM 885 N N . PHE A 1 106 ? -22.636 -7.707 15.064 1.00 85.88 106 PHE A N 1
ATOM 886 C CA . PHE A 1 106 ? -22.370 -7.009 16.323 1.00 85.88 106 PHE A CA 1
ATOM 887 C C . PHE A 1 106 ? -23.556 -6.156 16.766 1.00 85.88 106 PHE A C 1
ATOM 889 O O . PHE A 1 106 ? -23.935 -6.232 17.932 1.00 85.88 106 PHE A O 1
ATOM 896 N N . GLN A 1 107 ? -24.179 -5.416 15.847 1.00 90.69 107 GLN A N 1
ATOM 897 C CA . GLN A 1 107 ? -25.383 -4.634 16.141 1.00 90.69 107 GLN A CA 1
ATOM 898 C C . GLN A 1 107 ? -26.526 -5.528 16.639 1.00 90.69 107 GLN A C 1
ATOM 900 O O . GLN A 1 107 ? -27.193 -5.202 17.618 1.00 90.69 107 GLN A O 1
ATOM 905 N N . SER A 1 108 ? -26.719 -6.700 16.025 1.00 93.50 108 SER A N 1
ATOM 906 C CA . SER A 1 108 ? -27.723 -7.660 16.497 1.00 93.50 108 SER A CA 1
ATOM 907 C C . SER A 1 108 ? -27.428 -8.165 17.914 1.00 93.50 108 SER A C 1
ATOM 909 O O . SER A 1 108 ? -28.353 -8.306 18.713 1.00 93.50 108 SER A O 1
ATOM 911 N N . LYS A 1 109 ? -26.159 -8.444 18.238 1.00 91.81 109 LYS A N 1
ATOM 912 C CA . LYS A 1 109 ? -25.750 -8.890 19.581 1.00 91.81 109 LYS A CA 1
ATOM 913 C C . LYS A 1 109 ? -25.877 -7.786 20.628 1.00 91.81 109 LYS A C 1
ATOM 915 O O . LYS A 1 109 ? -26.225 -8.076 21.768 1.00 91.81 109 LYS A O 1
ATOM 920 N N . GLU A 1 110 ? -25.600 -6.540 20.257 1.00 89.88 110 GLU A N 1
ATOM 921 C CA . GLU A 1 110 ? -25.777 -5.379 21.131 1.00 89.88 110 GLU A CA 1
ATOM 922 C C . GLU A 1 110 ? -27.245 -5.219 21.543 1.00 89.88 110 GLU A C 1
ATOM 924 O O . GLU A 1 110 ? -27.544 -5.105 22.734 1.00 89.88 110 GLU A O 1
ATOM 929 N N . GLU A 1 111 ? -28.172 -5.287 20.583 1.00 93.25 111 GLU A N 1
ATOM 930 C CA . GLU A 1 111 ? -29.607 -5.214 20.876 1.00 93.25 111 GLU A CA 1
ATOM 931 C C . GLU A 1 111 ? -30.085 -6.412 21.711 1.00 93.25 111 GLU A C 1
ATOM 933 O O . GLU A 1 111 ? -30.859 -6.238 22.654 1.00 93.25 111 GLU A O 1
ATOM 938 N N . GLU A 1 112 ? -29.581 -7.622 21.442 1.00 93.06 112 GLU A N 1
ATOM 939 C CA . GLU A 1 112 ? -29.872 -8.796 22.273 1.00 93.06 112 GLU A CA 1
ATOM 940 C C . GLU A 1 112 ? -29.402 -8.591 23.722 1.00 93.06 112 GLU A C 1
ATOM 942 O O . GLU A 1 112 ? -30.170 -8.799 24.665 1.00 93.06 112 GLU A O 1
ATOM 947 N N . PHE A 1 113 ? -28.162 -8.134 23.911 1.00 87.06 113 PHE A N 1
ATOM 948 C CA . PHE A 1 113 ? -27.594 -7.878 25.232 1.00 87.06 113 PHE A CA 1
ATOM 949 C C . PHE A 1 113 ? -28.394 -6.817 25.993 1.00 87.06 113 PHE A C 1
ATOM 951 O O . PHE A 1 113 ? -28.714 -6.996 27.169 1.00 87.06 113 PHE A O 1
ATOM 958 N N . LYS A 1 114 ? -28.790 -5.739 25.313 1.00 92.56 114 LYS A N 1
ATOM 959 C CA . LYS A 1 114 ? -29.622 -4.675 25.881 1.00 92.56 114 LYS A CA 1
ATOM 960 C C . LYS A 1 114 ? -30.967 -5.201 26.382 1.00 92.56 114 LYS A C 1
ATOM 962 O O . LYS A 1 114 ? -31.392 -4.836 27.481 1.00 92.56 114 LYS A O 1
ATOM 967 N N . VAL A 1 115 ? -31.619 -6.081 25.618 1.00 94.94 115 VAL A N 1
ATOM 968 C CA . VAL A 1 115 ? -32.862 -6.743 26.044 1.00 94.94 115 VAL A CA 1
ATOM 969 C C . VAL A 1 115 ? -32.613 -7.641 27.256 1.00 94.94 115 VAL A C 1
ATOM 971 O O . VAL A 1 115 ? -33.353 -7.547 28.235 1.00 94.94 115 VAL A O 1
ATOM 974 N N . GLN A 1 116 ? -31.564 -8.470 27.236 1.00 90.38 116 GLN A N 1
ATOM 975 C CA . GLN A 1 116 ? -31.239 -9.363 28.354 1.00 90.38 116 GLN A CA 1
ATOM 976 C C . GLN A 1 116 ? -30.969 -8.594 29.655 1.00 90.38 116 GLN A C 1
ATOM 978 O O . GLN A 1 116 ? -31.501 -8.957 30.705 1.00 90.38 116 GLN A O 1
ATOM 983 N N . VAL A 1 117 ? -30.185 -7.512 29.591 1.00 89.12 117 VAL A N 1
ATOM 984 C CA . VAL A 1 117 ? -29.886 -6.656 30.750 1.00 89.12 117 VAL A CA 1
ATOM 985 C C . VAL A 1 117 ? -31.159 -6.032 31.306 1.00 89.12 117 VAL A C 1
ATOM 987 O O . VAL A 1 117 ? -31.363 -6.059 32.520 1.00 89.12 117 VAL A O 1
ATOM 990 N N . LYS A 1 118 ? -32.034 -5.518 30.435 1.00 94.12 118 LYS A N 1
ATOM 991 C CA . LYS A 1 118 ? -33.309 -4.931 30.851 1.00 94.12 118 LYS A CA 1
ATOM 992 C C . LYS A 1 118 ? -34.175 -5.946 31.605 1.00 94.12 118 LYS A C 1
ATOM 994 O O . LYS A 1 118 ? -34.579 -5.668 32.729 1.00 94.12 118 LYS A O 1
ATOM 999 N N . VAL A 1 119 ? -34.375 -7.138 31.039 1.00 95.50 119 VAL A N 1
ATOM 1000 C CA . VAL A 1 119 ? -35.184 -8.204 31.661 1.00 95.50 119 VAL A CA 1
ATOM 1001 C C . VAL A 1 119 ? -34.592 -8.657 33.002 1.00 95.50 119 VAL A C 1
ATOM 1003 O O . VAL A 1 119 ? -35.323 -8.854 33.971 1.00 95.50 119 VAL A O 1
ATOM 1006 N N . LEU A 1 120 ? -33.266 -8.808 33.091 1.00 94.31 120 LEU A N 1
ATOM 1007 C CA . LEU A 1 120 ? -32.594 -9.177 34.343 1.00 94.31 120 LEU A CA 1
ATOM 1008 C C . LEU A 1 120 ? -32.736 -8.108 35.429 1.00 94.31 120 LEU A C 1
ATOM 1010 O O . LEU A 1 120 ? -32.860 -8.452 36.608 1.00 94.31 120 LEU A O 1
ATOM 1014 N N . PHE A 1 121 ? -32.672 -6.833 35.048 1.00 89.69 121 PHE A N 1
ATOM 1015 C CA . PHE A 1 121 ? -32.827 -5.722 35.977 1.00 89.69 121 PHE A CA 1
ATOM 1016 C C . PHE A 1 121 ? -34.260 -5.651 36.510 1.00 89.69 121 PHE A C 1
ATOM 1018 O O . PHE A 1 121 ? -34.437 -5.667 37.726 1.00 89.69 121 PHE A O 1
ATOM 1025 N N . GLU A 1 122 ? -35.261 -5.701 35.623 1.00 93.38 122 GLU A N 1
ATOM 1026 C CA . GLU A 1 122 ? -36.688 -5.722 35.983 1.00 93.38 122 GLU A CA 1
ATOM 1027 C C . GLU A 1 122 ? -37.004 -6.886 36.943 1.00 93.38 122 GLU A C 1
ATOM 1029 O O . GLU A 1 122 ? -37.590 -6.689 38.005 1.00 93.38 122 GLU A O 1
ATOM 1034 N N . ALA A 1 123 ? -36.509 -8.096 36.653 1.00 94.12 123 ALA A N 1
ATOM 1035 C CA . ALA A 1 123 ? -36.711 -9.255 37.526 1.00 94.12 123 ALA A CA 1
ATOM 1036 C C . ALA A 1 123 ? -36.046 -9.106 38.910 1.00 94.12 123 ALA A C 1
ATOM 1038 O O . ALA A 1 123 ? -36.546 -9.623 39.916 1.00 94.12 123 ALA A O 1
ATOM 1039 N N . LYS A 1 124 ? -34.889 -8.432 38.990 1.00 90.38 124 LYS A N 1
ATOM 1040 C CA . LYS A 1 124 ? -34.241 -8.139 40.278 1.00 90.38 124 LYS A CA 1
ATOM 1041 C C . LYS A 1 124 ? -35.010 -7.085 41.061 1.00 90.38 124 LYS A C 1
ATOM 1043 O O . LYS A 1 124 ? -35.134 -7.247 42.273 1.00 90.38 124 LYS A O 1
ATOM 1048 N N . GLU A 1 125 ? -35.498 -6.049 40.393 1.00 91.62 125 GLU A N 1
ATOM 1049 C CA . GLU A 1 125 ? -36.302 -4.987 40.992 1.00 91.62 125 GLU A CA 1
ATOM 1050 C C . GLU A 1 125 ? -37.573 -5.562 41.627 1.00 91.62 125 GLU A C 1
ATOM 1052 O O . GLU A 1 125 ? -37.763 -5.406 42.831 1.00 91.62 125 GLU A O 1
ATOM 1057 N N . GLU A 1 126 ? -38.347 -6.369 40.891 1.00 94.50 126 GLU A N 1
ATOM 1058 C CA . GLU A 1 126 ? -39.532 -7.059 41.430 1.00 94.50 126 GLU A CA 1
ATOM 1059 C C . GLU A 1 126 ? -39.195 -7.938 42.644 1.00 94.50 126 GLU A C 1
ATOM 1061 O O . GLU A 1 126 ? -39.907 -7.956 43.651 1.00 94.50 126 GLU A O 1
ATOM 1066 N N . LYS A 1 127 ? -38.075 -8.670 42.587 1.00 94.06 127 LYS A N 1
ATOM 1067 C CA . LYS A 1 127 ? -37.628 -9.505 43.709 1.00 94.06 127 LYS A CA 1
ATOM 1068 C C . LYS A 1 127 ? -37.273 -8.671 44.943 1.00 94.06 127 LYS A C 1
ATOM 1070 O O . LYS A 1 127 ? -37.536 -9.110 46.066 1.00 94.06 127 LYS A O 1
ATOM 1075 N N . PHE A 1 128 ? -36.637 -7.515 44.755 1.00 89.06 128 PHE A N 1
ATOM 1076 C CA . PHE A 1 128 ? -36.336 -6.586 45.842 1.00 89.06 128 PHE A CA 1
ATOM 1077 C C . PHE A 1 128 ? -37.611 -5.979 46.422 1.00 89.06 128 PHE A C 1
ATOM 1079 O O . PHE A 1 128 ? -37.747 -5.976 47.643 1.00 89.06 128 PHE A O 1
ATOM 1086 N N . GLU A 1 129 ? -38.556 -5.575 45.575 1.00 94.50 129 GLU A N 1
ATOM 1087 C CA . GLU A 1 129 ? -39.861 -5.030 45.962 1.00 94.50 129 GLU A CA 1
ATOM 1088 C C . GLU A 1 129 ? -40.612 -5.994 46.898 1.00 94.50 129 GLU A C 1
ATOM 1090 O O . GLU A 1 129 ? -40.980 -5.639 48.019 1.00 94.50 129 GLU A O 1
ATOM 1095 N N . VAL A 1 130 ? -40.739 -7.267 46.502 1.00 95.75 130 VAL A N 1
ATOM 1096 C CA . VAL A 1 130 ? -41.394 -8.306 47.321 1.00 95.75 130 VAL A CA 1
ATOM 1097 C C . VAL A 1 130 ? -40.683 -8.495 48.665 1.00 95.75 130 VAL A C 1
ATOM 1099 O O . VAL A 1 130 ? -41.328 -8.643 49.707 1.00 95.75 130 VAL A O 1
ATOM 1102 N N . LYS A 1 131 ? -39.345 -8.483 48.670 1.00 91.94 131 LYS A N 1
ATOM 1103 C CA . LYS A 1 131 ? -38.561 -8.637 49.903 1.00 91.94 131 LYS A CA 1
ATOM 1104 C C . LYS A 1 131 ? -38.702 -7.420 50.824 1.00 91.94 131 LYS A C 1
ATOM 1106 O O . LYS A 1 131 ? -38.734 -7.596 52.042 1.00 91.94 131 LYS A O 1
ATOM 1111 N N . MET A 1 132 ? -38.801 -6.218 50.259 1.00 92.56 132 MET A N 1
ATOM 1112 C CA . MET A 1 132 ? -39.009 -4.973 50.998 1.00 92.56 132 MET A CA 1
ATOM 1113 C C . MET A 1 132 ? -40.361 -4.994 51.716 1.00 92.56 132 MET A C 1
ATOM 1115 O O . MET A 1 132 ? -40.401 -4.826 52.933 1.00 92.56 132 MET A O 1
ATOM 1119 N N . GLN A 1 133 ? -41.436 -5.338 51.000 1.00 93.88 133 GLN A N 1
ATOM 1120 C CA . GLN A 1 133 ? -42.780 -5.486 51.574 1.00 93.88 133 GLN A CA 1
ATOM 1121 C C . GLN A 1 133 ? -42.815 -6.535 52.694 1.00 93.88 133 GLN A C 1
ATOM 1123 O O . GLN A 1 133 ? -43.459 -6.349 53.727 1.00 93.88 133 GLN A O 1
ATOM 1128 N N . GLN A 1 134 ? -42.097 -7.653 52.533 1.00 95.00 134 GLN A N 1
ATOM 1129 C CA . GLN A 1 134 ? -41.990 -8.660 53.590 1.00 95.00 134 GLN A CA 1
ATOM 1130 C C . GLN A 1 134 ? -41.310 -8.102 54.851 1.00 95.00 134 GLN A C 1
ATOM 1132 O O . GLN A 1 134 ? -41.744 -8.408 55.964 1.00 95.00 134 GLN A O 1
ATOM 1137 N N . PHE A 1 135 ? -40.260 -7.296 54.690 1.00 87.62 135 PHE A N 1
ATOM 1138 C CA . PHE A 1 135 ? -39.553 -6.673 55.807 1.00 87.62 135 PHE A CA 1
ATOM 1139 C C . PHE A 1 135 ? -40.413 -5.614 56.507 1.00 87.62 135 PHE A C 1
ATOM 1141 O O . PHE A 1 135 ? -40.459 -5.590 57.734 1.00 87.62 135 PHE A O 1
ATOM 1148 N N . GLU A 1 136 ? -41.147 -4.791 55.754 1.00 93.31 136 GLU A N 1
ATOM 1149 C CA . GLU A 1 136 ? -42.103 -3.823 56.312 1.00 93.31 136 GLU A CA 1
ATOM 1150 C C . GLU A 1 136 ? -43.161 -4.509 57.180 1.00 93.31 136 GLU A C 1
ATOM 1152 O O . GLU A 1 136 ? -43.364 -4.115 58.330 1.00 93.31 136 GLU A O 1
ATOM 1157 N N . ASN A 1 137 ? -43.755 -5.599 56.683 1.00 93.62 137 ASN A N 1
ATOM 1158 C CA . ASN A 1 137 ? -44.717 -6.391 57.452 1.00 93.62 137 ASN A CA 1
ATOM 1159 C C . ASN A 1 137 ? -44.097 -6.946 58.750 1.00 93.62 137 ASN A C 1
ATOM 1161 O O . ASN A 1 137 ? -44.716 -6.885 59.812 1.00 93.62 137 ASN A O 1
ATOM 1165 N N . GLN A 1 138 ? -42.853 -7.444 58.696 1.00 93.06 138 GLN A N 1
ATOM 1166 C CA . GLN A 1 138 ? -42.139 -7.906 59.895 1.00 93.06 138 GLN A CA 1
ATOM 1167 C C . GLN A 1 138 ? -41.891 -6.780 60.903 1.00 93.06 138 GLN A C 1
ATOM 1169 O O . GLN A 1 138 ? -42.052 -6.986 62.106 1.00 93.06 138 GLN A O 1
ATOM 1174 N N . VAL A 1 139 ? -41.496 -5.593 60.439 1.00 92.12 139 VAL A N 1
ATOM 1175 C CA . VAL A 1 139 ? -41.294 -4.423 61.303 1.00 92.12 139 VAL A CA 1
ATOM 1176 C C . VAL A 1 139 ? -42.603 -4.023 61.976 1.00 92.12 139 VAL A C 1
ATOM 1178 O O . VAL A 1 139 ? -42.606 -3.752 63.177 1.00 92.12 139 VAL A O 1
ATOM 1181 N N . GLU A 1 140 ? -43.720 -4.031 61.249 1.00 94.44 140 GLU A N 1
ATOM 1182 C CA . GLU A 1 140 ? -45.021 -3.680 61.814 1.00 94.44 140 GLU A CA 1
ATOM 1183 C C . GLU A 1 140 ? -45.475 -4.676 62.895 1.00 94.44 140 GLU A C 1
ATOM 1185 O O . GLU A 1 140 ? -45.930 -4.272 63.971 1.00 94.44 140 GLU A O 1
ATOM 1190 N N . ASP A 1 141 ? -45.303 -5.977 62.661 1.00 94.12 141 ASP A N 1
ATOM 1191 C CA . ASP A 1 141 ? -45.630 -7.010 63.649 1.00 94.12 141 ASP A CA 1
ATOM 1192 C C . ASP A 1 141 ? -44.712 -6.954 64.880 1.00 94.12 141 ASP A C 1
ATOM 1194 O O . ASP A 1 141 ? -45.174 -7.088 66.023 1.00 94.12 141 ASP A O 1
ATOM 1198 N N . ASN A 1 142 ? -43.425 -6.665 64.679 1.00 91.69 142 ASN A N 1
ATOM 1199 C CA . ASN A 1 142 ? -42.485 -6.421 65.771 1.00 91.69 142 ASN A CA 1
ATOM 1200 C C . ASN A 1 142 ? -42.869 -5.167 66.570 1.00 91.69 142 ASN A C 1
ATOM 1202 O O . ASN A 1 142 ? -42.844 -5.194 67.799 1.00 91.69 142 ASN A O 1
ATOM 1206 N N . LEU A 1 143 ? -43.304 -4.092 65.909 1.00 94.69 143 LEU A N 1
ATOM 1207 C CA . LEU A 1 143 ? -43.761 -2.868 66.568 1.00 94.69 143 LEU A CA 1
ATOM 1208 C C . LEU A 1 143 ? -45.003 -3.119 67.437 1.00 94.69 143 LEU A C 1
ATOM 1210 O O . LEU A 1 143 ? -45.079 -2.630 68.567 1.00 94.69 143 LEU A O 1
ATOM 1214 N N . LYS A 1 144 ? -45.969 -3.907 66.944 1.00 94.12 144 LYS A N 1
ATOM 1215 C CA . LYS A 1 144 ? -47.135 -4.347 67.737 1.00 94.12 144 LYS A CA 1
ATOM 1216 C C . LYS A 1 144 ? -46.690 -5.142 68.966 1.00 94.12 144 LYS A C 1
ATOM 1218 O O . LYS A 1 144 ? -47.199 -4.914 70.064 1.00 94.12 144 LYS A O 1
ATOM 1223 N N . SER A 1 145 ? -45.721 -6.038 68.787 1.00 90.44 145 SER A N 1
ATOM 1224 C CA . SER A 1 145 ? -45.168 -6.861 69.865 1.00 90.44 145 SER A CA 1
ATOM 1225 C C . SER A 1 145 ? -44.459 -6.020 70.934 1.00 90.44 145 SER A C 1
ATOM 1227 O O . SER A 1 145 ? -44.690 -6.236 72.123 1.00 90.44 145 SER A O 1
ATOM 1229 N N . VAL A 1 146 ? -43.674 -5.012 70.538 1.00 91.06 146 VAL A N 1
ATOM 1230 C CA . VAL A 1 146 ? -43.005 -4.077 71.462 1.00 91.06 146 VAL A CA 1
ATOM 1231 C C . VAL A 1 146 ? -44.024 -3.290 72.287 1.00 91.06 146 VAL A C 1
ATOM 1233 O O . VAL A 1 146 ? -43.923 -3.277 73.511 1.00 91.06 146 VAL A O 1
ATOM 1236 N N . LYS A 1 147 ? -45.068 -2.727 71.659 1.00 92.94 147 LYS A N 1
ATOM 1237 C CA . LYS A 1 147 ? -46.143 -2.018 72.385 1.00 92.94 147 LYS A CA 1
ATOM 1238 C C . LYS A 1 147 ? -46.840 -2.911 73.418 1.00 92.94 147 LYS A C 1
ATOM 1240 O O . LYS A 1 147 ? -47.206 -2.460 74.501 1.00 92.94 147 LYS A O 1
ATOM 1245 N N . ALA A 1 148 ? -47.038 -4.191 73.100 1.00 90.44 148 ALA A N 1
ATOM 1246 C CA . ALA A 1 148 ? -47.634 -5.142 74.036 1.00 90.44 148 ALA A CA 1
ATOM 1247 C C . ALA A 1 148 ? -46.709 -5.457 75.226 1.00 90.44 148 ALA A C 1
ATOM 1249 O O . ALA A 1 148 ? -47.196 -5.645 76.343 1.00 90.44 148 ALA A O 1
ATOM 1250 N N . LEU A 1 149 ? -45.39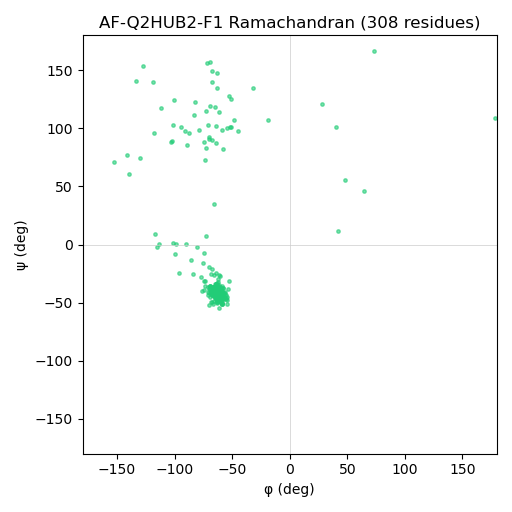3 -5.522 75.001 1.00 90.00 149 LEU A N 1
ATOM 1251 C CA . LEU A 1 149 ? -44.404 -5.684 76.069 1.00 90.00 149 LEU A CA 1
ATOM 1252 C C . LEU A 1 149 ? -44.349 -4.451 76.976 1.00 90.00 149 LEU A C 1
ATOM 1254 O O . LEU A 1 149 ? -44.368 -4.617 78.189 1.00 90.00 149 LEU A O 1
ATOM 1258 N N . GLU A 1 150 ? -44.401 -3.248 76.408 1.00 90.62 150 GLU A N 1
ATOM 1259 C CA . GLU A 1 150 ? -44.438 -1.982 77.153 1.00 90.62 150 GLU A CA 1
ATOM 1260 C C . GLU A 1 150 ? -45.657 -1.907 78.095 1.00 90.62 150 GLU A C 1
ATOM 1262 O O . GLU A 1 150 ? -45.551 -1.536 79.263 1.00 90.62 150 GLU A O 1
ATOM 1267 N N . LEU A 1 151 ? -46.837 -2.355 77.644 1.00 89.69 151 LEU A N 1
ATOM 1268 C CA . LEU A 1 151 ? -48.021 -2.458 78.511 1.00 89.69 151 LEU A CA 1
ATOM 1269 C C . LEU A 1 151 ? -47.830 -3.456 79.663 1.00 89.69 151 LEU A C 1
ATOM 1271 O O . LEU A 1 151 ? -48.272 -3.194 80.785 1.00 89.69 151 LEU A O 1
ATOM 1275 N N . LYS A 1 152 ? -47.183 -4.599 79.403 1.00 91.75 152 LYS A N 1
ATOM 1276 C CA . LYS A 1 152 ? -46.886 -5.597 80.442 1.00 91.75 152 LYS A CA 1
ATOM 1277 C C . LYS A 1 152 ? -45.856 -5.079 81.442 1.00 91.75 152 LYS A C 1
ATOM 1279 O O . LYS A 1 152 ? -46.025 -5.309 82.635 1.00 91.75 152 LYS A O 1
ATOM 1284 N N . GLU A 1 153 ? -44.828 -4.378 80.977 1.00 88.81 153 GLU A N 1
ATOM 1285 C CA . GLU A 1 153 ? -43.825 -3.733 81.826 1.00 88.81 153 GLU A CA 1
ATOM 1286 C C . GLU A 1 153 ? -44.485 -2.735 82.780 1.00 88.81 153 GLU A C 1
ATOM 1288 O O . GLU A 1 153 ? -44.337 -2.865 83.994 1.00 88.81 153 GLU A O 1
ATOM 1293 N N . ASN A 1 154 ? -45.327 -1.840 82.254 1.00 89.31 154 ASN A N 1
ATOM 1294 C CA . ASN A 1 154 ? -46.107 -0.901 83.062 1.00 89.31 154 ASN A CA 1
ATOM 1295 C C . ASN A 1 154 ? -46.973 -1.619 84.114 1.00 89.31 154 ASN A C 1
ATOM 1297 O O . ASN A 1 154 ? -47.070 -1.188 85.265 1.00 89.31 154 ASN A O 1
ATOM 1301 N N . GLN A 1 155 ? -47.598 -2.744 83.747 1.00 92.00 155 GLN A N 1
ATOM 1302 C CA . GLN A 1 155 ? -48.397 -3.541 84.679 1.00 92.00 155 GLN A CA 1
ATOM 1303 C C . GLN A 1 155 ? -47.545 -4.144 85.806 1.00 92.00 155 GLN A C 1
ATOM 1305 O O . GLN A 1 155 ? -47.966 -4.139 86.966 1.00 92.00 155 GLN A O 1
ATOM 1310 N N . ILE A 1 156 ? -46.353 -4.648 85.483 1.00 89.06 156 ILE A N 1
ATOM 1311 C CA . ILE A 1 156 ? -45.392 -5.168 86.463 1.00 89.06 156 ILE A CA 1
ATOM 1312 C C . ILE A 1 156 ? -44.891 -4.039 87.369 1.00 89.06 156 ILE A C 1
ATOM 1314 O O . ILE A 1 156 ? -44.827 -4.225 88.583 1.00 89.06 156 ILE A O 1
ATOM 1318 N N . GLU A 1 157 ? -44.597 -2.855 86.828 1.00 87.69 157 GLU A N 1
ATOM 1319 C CA . GLU A 1 157 ? -44.131 -1.709 87.614 1.00 87.69 157 GLU A CA 1
ATOM 1320 C C . GLU A 1 157 ? -45.163 -1.296 88.681 1.00 87.69 157 GLU A C 1
ATOM 1322 O O . GLU A 1 157 ? -44.814 -1.054 89.843 1.00 87.69 157 GLU A O 1
ATOM 1327 N N . VAL A 1 158 ? -46.455 -1.299 88.323 1.00 86.38 158 VAL A N 1
ATOM 1328 C CA . VAL A 1 158 ? -47.561 -1.069 89.269 1.00 86.38 158 VAL A CA 1
ATOM 1329 C C . VAL A 1 158 ? -47.595 -2.145 90.356 1.00 86.38 158 VAL A C 1
ATOM 1331 O O . VAL A 1 158 ? -47.721 -1.815 91.537 1.00 86.38 158 VAL A O 1
ATOM 1334 N N . GLN A 1 159 ? -47.444 -3.423 89.990 1.00 88.00 159 GLN A N 1
ATOM 1335 C CA . GLN A 1 159 ? -47.408 -4.524 90.960 1.00 88.00 159 GLN A CA 1
ATOM 1336 C C . GLN A 1 159 ? -46.211 -4.419 91.916 1.00 88.00 159 GLN A C 1
ATOM 1338 O O . GLN A 1 159 ? -46.367 -4.642 93.116 1.00 88.00 159 GLN A O 1
ATOM 1343 N N . ILE A 1 160 ? -45.030 -4.036 91.421 1.00 85.88 160 ILE A N 1
ATOM 1344 C CA . ILE A 1 160 ? -43.840 -3.805 92.250 1.00 85.88 160 ILE A CA 1
ATOM 1345 C C . ILE A 1 160 ? -44.085 -2.650 93.229 1.00 85.88 160 ILE A C 1
ATOM 1347 O O . ILE A 1 160 ? -43.778 -2.791 94.414 1.00 85.88 160 ILE A O 1
ATOM 1351 N N . LYS A 1 161 ? -44.660 -1.524 92.775 1.00 87.44 161 LYS A N 1
ATOM 1352 C CA . LYS A 1 161 ? -45.021 -0.391 93.652 1.00 87.44 161 LYS A CA 1
ATOM 1353 C C . LYS A 1 161 ? -46.001 -0.814 94.751 1.00 87.44 161 LYS A C 1
ATOM 1355 O O . LYS A 1 161 ? -45.780 -0.478 95.915 1.00 87.44 161 LYS A O 1
ATOM 1360 N N . ASP A 1 162 ? -47.031 -1.588 94.408 1.00 86.44 162 ASP A N 1
ATOM 1361 C CA . ASP A 1 162 ? -47.998 -2.127 95.373 1.00 86.44 162 ASP A CA 1
ATOM 1362 C C . ASP A 1 162 ? -47.327 -3.055 96.403 1.00 86.44 162 ASP A C 1
ATOM 1364 O O . ASP A 1 162 ? -47.475 -2.853 97.609 1.00 86.44 162 ASP A O 1
ATOM 1368 N N . LEU A 1 163 ? -46.505 -4.013 95.961 1.00 84.19 163 LEU A N 1
ATOM 1369 C CA . LEU A 1 163 ? -45.746 -4.899 96.852 1.00 84.19 163 LEU A CA 1
ATOM 1370 C C . LEU A 1 163 ? -44.783 -4.136 97.766 1.00 84.19 163 LEU A C 1
ATOM 1372 O O . LEU A 1 163 ? -44.707 -4.431 98.957 1.00 84.19 163 LEU A O 1
ATOM 1376 N N . LYS A 1 164 ? -44.082 -3.128 97.241 1.00 84.06 164 LYS A N 1
ATOM 1377 C CA . LYS A 1 164 ? -43.179 -2.272 98.023 1.00 84.06 164 LYS A CA 1
ATOM 1378 C C . LYS A 1 164 ? -43.940 -1.496 99.103 1.00 84.06 164 LYS A C 1
ATOM 1380 O O . LYS A 1 164 ? -43.462 -1.381 100.228 1.00 84.06 164 LYS A O 1
ATOM 1385 N N . SER A 1 165 ? -45.150 -1.023 98.794 1.00 78.88 165 SER A N 1
ATOM 1386 C CA . SER A 1 165 ? -46.033 -0.378 99.776 1.00 78.88 165 SER A CA 1
ATOM 1387 C C . SER A 1 165 ? -46.512 -1.354 100.859 1.00 78.88 165 SER A C 1
ATOM 1389 O O . SER A 1 165 ? -46.501 -1.017 102.041 1.00 78.88 165 SER A O 1
ATOM 1391 N N . LYS A 1 166 ? -46.839 -2.599 100.483 1.00 79.69 166 LYS A N 1
ATOM 1392 C CA . LYS A 1 166 ? -47.201 -3.668 101.423 1.00 79.69 166 LYS A CA 1
ATOM 1393 C C . LYS A 1 166 ? -46.032 -4.038 102.329 1.00 79.69 166 LYS A C 1
ATOM 1395 O O . LYS A 1 166 ? -46.240 -4.178 103.528 1.00 79.69 166 LYS A O 1
ATOM 1400 N N . LEU A 1 167 ? -44.818 -4.131 101.788 1.00 71.94 167 LEU A N 1
ATOM 1401 C CA . LEU A 1 167 ? -43.596 -4.390 102.552 1.00 71.94 167 LEU A CA 1
ATOM 1402 C C . LEU A 1 167 ? -43.352 -3.307 103.616 1.00 71.94 167 LEU A C 1
ATOM 1404 O O . LEU A 1 167 ? -43.049 -3.638 104.756 1.00 71.94 167 LEU A O 1
ATOM 1408 N N . ASN A 1 168 ? -43.577 -2.033 103.285 1.00 66.81 168 ASN A N 1
ATOM 1409 C CA . ASN A 1 168 ? -43.442 -0.922 104.235 1.00 66.81 168 ASN A CA 1
ATOM 1410 C C . ASN A 1 168 ? -44.503 -0.929 105.357 1.00 66.81 168 ASN A C 1
ATOM 1412 O O . ASN A 1 168 ? -44.276 -0.339 106.411 1.00 66.81 168 ASN A O 1
ATOM 1416 N N . ASN A 1 169 ? -45.641 -1.604 105.157 1.00 61.22 169 ASN A N 1
ATOM 1417 C CA . ASN A 1 169 ? -46.706 -1.738 106.159 1.00 61.22 169 ASN A CA 1
ATOM 1418 C C . ASN A 1 169 ? -46.471 -2.906 107.135 1.00 61.22 169 ASN A C 1
ATOM 1420 O O . ASN A 1 169 ? -47.114 -2.971 108.184 1.00 61.22 169 ASN A O 1
ATOM 1424 N N . PHE A 1 170 ? -45.538 -3.811 106.826 1.00 49.69 170 PHE A N 1
ATOM 1425 C CA . PHE A 1 170 ? -45.022 -4.793 107.774 1.00 49.69 170 PHE A CA 1
ATOM 1426 C C . PHE A 1 170 ? -43.830 -4.179 108.510 1.00 49.69 170 PHE A C 1
ATOM 1428 O O . PHE A 1 170 ? -42.675 -4.340 108.128 1.00 49.69 170 PHE A O 1
ATOM 1435 N N . GLY A 1 171 ? -44.123 -3.445 109.583 1.00 47.34 171 GLY A N 1
ATOM 1436 C CA . GLY A 1 171 ? -43.116 -2.977 110.527 1.00 47.34 171 GLY A CA 1
ATOM 1437 C C . GLY A 1 171 ? -42.353 -4.153 111.139 1.00 47.34 171 GLY A C 1
ATOM 1438 O O . GLY A 1 171 ? -42.819 -4.786 112.081 1.00 47.34 171 GLY A O 1
ATOM 1439 N N . GLY A 1 172 ? -41.171 -4.423 110.595 1.00 46.47 172 GLY A N 1
ATOM 1440 C CA . GLY A 1 172 ? -40.207 -5.375 111.123 1.00 46.47 172 GLY A CA 1
ATOM 1441 C C . GLY A 1 172 ? -38.994 -5.449 110.205 1.00 46.47 172 GLY A C 1
ATOM 1442 O O . GLY A 1 172 ? -39.092 -5.969 109.101 1.00 46.47 172 GLY A O 1
ATOM 1443 N N . GLN A 1 173 ? -37.865 -4.906 110.665 1.00 44.59 173 GLN A N 1
ATOM 1444 C CA . GLN A 1 173 ? -36.533 -5.094 110.080 1.00 44.59 173 GLN A CA 1
ATOM 1445 C C . GLN A 1 173 ? -36.348 -6.478 109.430 1.00 44.59 173 GLN A C 1
ATOM 1447 O O . GLN A 1 173 ? -36.509 -7.493 110.109 1.00 44.59 173 GLN A O 1
ATOM 1452 N N . PRO A 1 174 ? -35.774 -6.523 108.223 1.00 41.41 174 PRO A N 1
ATOM 1453 C CA . PRO A 1 174 ? -34.723 -7.464 107.912 1.00 41.41 174 PRO A CA 1
ATOM 1454 C C . PRO A 1 174 ? -33.384 -6.732 107.995 1.00 41.41 174 PRO A C 1
ATOM 1456 O O . PRO A 1 174 ? -33.159 -5.710 107.346 1.00 41.41 174 PRO A O 1
ATOM 1459 N N . LYS A 1 175 ? -32.487 -7.274 108.819 1.00 45.50 175 LYS A N 1
ATOM 1460 C CA . LYS A 1 175 ? -31.050 -7.093 108.633 1.00 45.50 175 LYS A CA 1
ATOM 1461 C C . LYS A 1 175 ? -30.707 -7.454 107.184 1.00 45.50 175 LYS A C 1
ATOM 1463 O O . LYS A 1 175 ? -31.066 -8.536 106.735 1.00 45.50 175 LYS A O 1
ATOM 1468 N N . GLU A 1 176 ? -30.068 -6.508 106.506 1.00 45.78 176 GLU A N 1
ATOM 1469 C CA . GLU A 1 176 ? -28.877 -6.712 105.678 1.00 45.78 176 GLU A CA 1
ATOM 1470 C C . GLU A 1 176 ? -28.861 -7.991 104.820 1.00 45.78 176 GLU A C 1
ATOM 1472 O O . GLU A 1 176 ? -28.533 -9.082 105.280 1.00 45.78 176 GLU A O 1
ATOM 1477 N N . LEU A 1 177 ? -29.164 -7.826 103.533 1.00 35.19 177 LEU A N 1
ATOM 1478 C CA . LEU A 1 177 ? -28.604 -8.669 102.484 1.00 35.19 177 LEU A CA 1
ATOM 1479 C C . LEU A 1 177 ? -27.792 -7.742 101.584 1.00 35.19 177 LEU A C 1
ATOM 1481 O O . LEU A 1 177 ? -28.342 -7.064 100.717 1.00 35.19 177 LEU A O 1
ATOM 1485 N N . GLU A 1 178 ? -26.486 -7.688 101.845 1.00 37.62 178 GLU A N 1
ATOM 1486 C CA . GLU A 1 178 ? -25.492 -7.248 100.873 1.00 37.62 178 GLU A CA 1
ATOM 1487 C C . GLU A 1 178 ? -25.665 -8.109 99.615 1.00 37.62 178 GLU A C 1
ATOM 1489 O O . GLU A 1 178 ? -25.231 -9.260 99.546 1.00 37.62 178 GLU A O 1
ATOM 1494 N N . LEU A 1 179 ? -26.337 -7.562 98.604 1.00 38.78 179 LEU A N 1
ATOM 1495 C CA . LEU A 1 179 ? -26.083 -7.987 97.240 1.00 38.78 179 LEU A CA 1
ATOM 1496 C C . LEU A 1 179 ? -24.703 -7.437 96.916 1.00 38.78 179 LEU A C 1
ATOM 1498 O O . LEU A 1 179 ? -24.544 -6.238 96.707 1.00 38.78 179 LEU A O 1
ATOM 1502 N N . THR A 1 180 ? -23.705 -8.319 96.951 1.00 32.72 180 THR A N 1
ATOM 1503 C CA . THR A 1 180 ? -22.379 -8.054 96.406 1.00 32.72 180 THR A CA 1
ATOM 1504 C C . THR A 1 180 ? -22.555 -7.489 95.005 1.00 32.72 180 THR A C 1
ATOM 1506 O O . THR A 1 180 ? -22.917 -8.212 94.072 1.00 32.72 180 THR A O 1
ATOM 1509 N N . GLU A 1 181 ? -22.312 -6.193 94.885 1.00 36.22 181 GLU A N 1
ATOM 1510 C CA . GLU A 1 181 ? -22.071 -5.504 93.636 1.00 36.22 181 GLU A CA 1
ATOM 1511 C C . GLU A 1 181 ? -20.772 -6.093 93.082 1.00 36.22 181 GLU A C 1
ATOM 1513 O O . GLU A 1 181 ? -19.665 -5.652 93.383 1.00 36.22 181 GLU A O 1
ATOM 1518 N N . LYS A 1 182 ? -20.892 -7.189 92.328 1.00 34.75 182 LYS A N 1
ATOM 1519 C CA . LYS A 1 182 ? -19.843 -7.553 91.388 1.00 34.75 182 LYS A CA 1
ATOM 1520 C C . LYS A 1 182 ? -19.908 -6.510 90.288 1.00 34.75 182 LYS A C 1
ATOM 1522 O O . LYS A 1 182 ? -20.657 -6.665 89.327 1.00 34.75 182 LYS A O 1
ATOM 1527 N N . GLN A 1 183 ? -19.141 -5.443 90.485 1.00 34.47 183 GLN A N 1
ATOM 1528 C CA . GLN A 1 183 ? -18.584 -4.664 89.396 1.00 34.47 183 GLN A CA 1
ATOM 1529 C C . GLN A 1 183 ? -17.897 -5.668 88.466 1.00 34.47 183 GLN A C 1
ATOM 1531 O O . GLN A 1 183 ? -16.846 -6.222 88.782 1.00 34.47 183 GLN A O 1
ATOM 1536 N N . HIS A 1 184 ? -18.572 -6.012 87.374 1.00 32.84 184 HIS A N 1
ATOM 1537 C CA . HIS A 1 184 ? -17.877 -6.493 86.200 1.00 32.84 184 HIS A CA 1
ATOM 1538 C C . HIS A 1 184 ? -17.337 -5.241 85.520 1.00 32.84 184 HIS A C 1
ATOM 1540 O O . HIS A 1 184 ? -18.074 -4.526 84.844 1.00 32.84 184 HIS A O 1
ATOM 1546 N N . ASP A 1 185 ? -16.059 -4.980 85.784 1.00 38.66 185 ASP A N 1
ATOM 1547 C CA . ASP A 1 185 ? -15.186 -4.220 84.903 1.00 38.66 185 ASP A CA 1
ATOM 1548 C C . ASP A 1 185 ? -15.264 -4.841 83.506 1.00 38.66 185 ASP A C 1
ATOM 1550 O O . ASP A 1 185 ? -14.658 -5.878 83.248 1.00 38.66 185 ASP A O 1
ATOM 1554 N N . GLU A 1 186 ? -16.025 -4.220 82.612 1.00 39.66 186 GLU A N 1
ATOM 1555 C CA . GLU A 1 186 ? -15.768 -4.261 81.173 1.00 39.66 186 GLU A CA 1
ATOM 1556 C C . GLU A 1 186 ? -16.040 -2.864 80.596 1.00 39.66 186 GLU A C 1
ATOM 1558 O O . GLU A 1 186 ? -16.874 -2.671 79.713 1.00 39.66 186 GLU A O 1
ATOM 1563 N N . GLU A 1 187 ? -15.298 -1.864 81.080 1.00 38.84 187 GLU A N 1
ATOM 1564 C CA . GLU A 1 187 ? -14.896 -0.770 80.196 1.00 38.84 187 GLU A CA 1
ATOM 1565 C C . GLU A 1 187 ? -13.921 -1.364 79.173 1.00 38.84 187 GLU A C 1
ATOM 1567 O O . GLU A 1 187 ? -12.712 -1.439 79.385 1.00 38.84 187 GLU A O 1
ATOM 1572 N N . LYS A 1 188 ? -14.461 -1.840 78.046 1.00 40.56 188 LYS A N 1
ATOM 1573 C CA . LYS A 1 188 ? -13.673 -1.944 76.819 1.00 40.56 188 LYS A CA 1
ATOM 1574 C C . LYS A 1 188 ? -13.411 -0.531 76.328 1.00 40.56 188 LYS A C 1
ATOM 1576 O O . LYS A 1 188 ? -14.225 0.072 75.635 1.00 40.56 188 LYS A O 1
ATOM 1581 N N . GLU A 1 189 ? -12.269 -0.042 76.784 1.00 36.41 189 GLU A N 1
ATOM 1582 C CA . GLU A 1 189 ? -11.401 0.953 76.177 1.00 36.41 189 GLU A CA 1
ATOM 1583 C C . GLU A 1 189 ? -11.676 1.098 74.670 1.00 36.41 189 GLU A C 1
ATOM 1585 O O . GLU A 1 189 ? -11.402 0.216 73.853 1.00 36.41 189 GLU A O 1
ATOM 1590 N N . PHE A 1 190 ? -12.305 2.218 74.322 1.00 34.25 190 PHE A N 1
ATOM 1591 C CA . PHE A 1 190 ? -12.435 2.695 72.958 1.00 34.25 190 PHE A CA 1
ATOM 1592 C C . PHE A 1 190 ? -11.063 3.243 72.568 1.00 34.25 190 PHE A C 1
ATOM 1594 O O . PHE A 1 190 ? -10.766 4.413 72.808 1.00 34.25 190 PHE A O 1
ATOM 1601 N N . ASP A 1 191 ? -10.201 2.376 72.037 1.00 33.16 191 ASP A N 1
ATOM 1602 C CA . ASP A 1 191 ? -8.936 2.806 71.452 1.00 33.16 191 ASP A CA 1
ATOM 1603 C C . ASP A 1 191 ? -9.221 3.506 70.117 1.00 33.16 191 ASP A C 1
ATOM 1605 O O . ASP A 1 191 ? -9.206 2.928 69.033 1.00 33.16 191 ASP A O 1
ATOM 1609 N N . THR A 1 192 ? -9.558 4.788 70.222 1.00 41.66 192 THR A N 1
ATOM 1610 C CA . THR A 1 192 ? -9.343 5.778 69.169 1.00 41.66 192 THR A CA 1
ATOM 1611 C C . THR A 1 192 ? -7.854 6.109 69.119 1.00 41.66 192 THR A C 1
ATOM 1613 O O . THR A 1 192 ? -7.432 7.192 69.528 1.00 41.66 192 THR A O 1
ATOM 1616 N N . SER A 1 193 ? -7.050 5.173 68.618 1.00 37.50 193 SER A N 1
ATOM 1617 C CA . SER A 1 193 ? -5.688 5.457 68.191 1.00 37.50 193 SER A CA 1
ATOM 1618 C C . SER A 1 193 ? -5.718 5.915 66.733 1.00 37.50 193 SER A C 1
ATOM 1620 O O . SER A 1 193 ? -5.886 5.157 65.786 1.00 37.50 193 SER A O 1
ATOM 1622 N N . TYR A 1 194 ? -5.723 7.242 66.625 1.00 41.22 194 TYR A N 1
ATOM 1623 C CA . TYR A 1 194 ? -5.013 8.067 65.656 1.00 41.22 194 TYR A CA 1
ATOM 1624 C C . TYR A 1 194 ? -4.684 7.467 64.282 1.00 41.22 194 TYR A C 1
ATOM 1626 O O . TYR A 1 194 ? -3.913 6.529 64.126 1.00 41.22 194 TYR A O 1
ATOM 1634 N N . MET A 1 195 ? -5.226 8.170 63.291 1.00 47.00 195 MET A N 1
ATOM 1635 C CA . MET A 1 195 ? -4.758 8.272 61.917 1.00 47.00 195 MET A CA 1
ATOM 1636 C C . MET A 1 195 ? -3.237 8.494 61.868 1.00 47.00 195 MET A C 1
ATOM 1638 O O . MET A 1 195 ? -2.787 9.634 61.980 1.00 47.00 195 MET A O 1
ATOM 1642 N N . ASP A 1 196 ? -2.469 7.428 61.668 1.00 37.06 196 ASP A N 1
ATOM 1643 C CA . ASP A 1 196 ? -1.181 7.536 60.994 1.00 37.06 196 ASP A CA 1
ATOM 1644 C C . ASP A 1 196 ? -1.439 7.311 59.500 1.00 37.06 196 ASP A C 1
ATOM 1646 O O . ASP A 1 196 ? -1.647 6.203 59.004 1.00 37.06 196 ASP A O 1
ATOM 1650 N N . ASP A 1 197 ? -1.535 8.460 58.839 1.00 47.50 197 ASP A N 1
ATOM 1651 C CA . ASP A 1 197 ? -1.507 8.720 57.407 1.00 47.50 197 ASP A CA 1
ATOM 1652 C C . ASP A 1 197 ? -0.188 8.197 56.820 1.00 47.50 197 ASP A C 1
ATOM 1654 O O . ASP A 1 197 ? 0.790 8.930 56.686 1.00 47.50 197 ASP A O 1
ATOM 1658 N N . ASP A 1 198 ? -0.141 6.895 56.535 1.00 40.47 198 ASP A N 1
ATOM 1659 C CA . ASP A 1 198 ? 0.968 6.260 55.828 1.00 40.47 198 ASP A CA 1
ATOM 1660 C C . ASP A 1 198 ? 0.544 6.025 54.370 1.00 40.47 198 ASP A C 1
ATOM 1662 O O . ASP A 1 198 ? -0.021 4.992 53.990 1.00 40.47 198 ASP A O 1
ATOM 1666 N N . GLY A 1 199 ? 0.809 7.035 53.537 1.00 47.19 199 GLY A N 1
ATOM 1667 C CA . GLY A 1 199 ? 0.630 7.046 52.079 1.00 47.19 199 GLY A CA 1
ATOM 1668 C C . GLY A 1 199 ? 1.542 6.073 51.314 1.00 47.19 199 GLY A C 1
ATOM 1669 O O . GLY A 1 199 ? 1.986 6.383 50.214 1.00 47.19 199 GLY A O 1
ATOM 1670 N N . ALA A 1 200 ? 1.840 4.908 51.891 1.00 44.84 200 ALA A N 1
ATOM 1671 C CA . ALA A 1 200 ? 2.677 3.854 51.317 1.00 44.84 200 ALA A CA 1
ATOM 1672 C C . ALA A 1 200 ? 1.907 2.543 51.041 1.00 44.84 200 ALA A C 1
ATOM 1674 O O . ALA A 1 200 ? 2.482 1.589 50.516 1.00 44.84 200 ALA A O 1
ATOM 1675 N N . SER A 1 201 ? 0.614 2.473 51.380 1.00 52.91 201 SER A N 1
ATOM 1676 C CA . SER A 1 201 ? -0.191 1.246 51.252 1.00 52.91 201 SER A CA 1
ATOM 1677 C C . SER A 1 201 ? -0.777 1.014 49.852 1.00 52.91 201 SER A C 1
ATOM 1679 O O . SER A 1 201 ? -0.960 -0.137 49.462 1.00 52.91 201 SER A O 1
ATOM 1681 N N . GLU A 1 202 ? -0.990 2.063 49.050 1.00 52.12 202 GLU A N 1
ATOM 1682 C CA . GLU A 1 202 ? -1.570 1.923 47.702 1.00 52.12 202 GLU A CA 1
ATOM 1683 C C . GLU A 1 202 ? -0.558 1.397 46.657 1.00 52.12 202 GLU A C 1
ATOM 1685 O O . GLU A 1 202 ? -0.951 0.707 45.715 1.00 52.12 202 GLU A O 1
ATOM 1690 N N . GLU A 1 203 ? 0.752 1.644 46.831 1.00 51.06 203 GLU A N 1
ATOM 1691 C CA . GLU A 1 203 ? 1.790 1.171 45.890 1.00 51.06 203 GLU A CA 1
ATOM 1692 C C . GLU A 1 203 ? 2.014 -0.349 45.934 1.00 51.06 203 GLU A C 1
ATOM 1694 O O . GLU A 1 203 ? 2.320 -0.970 44.911 1.00 51.06 203 GLU A O 1
ATOM 1699 N N . ILE A 1 204 ? 1.917 -0.944 47.127 1.00 52.72 204 ILE A N 1
ATOM 1700 C CA . ILE A 1 204 ? 2.193 -2.370 47.351 1.00 52.72 204 ILE A CA 1
ATOM 1701 C C . ILE A 1 204 ? 1.020 -3.209 46.836 1.00 52.72 204 ILE A C 1
ATOM 1703 O O . ILE A 1 204 ? 1.232 -4.218 46.161 1.00 52.72 204 ILE A O 1
ATOM 1707 N N . ASP A 1 205 ? -0.207 -2.734 47.056 1.00 66.69 205 ASP A N 1
ATOM 1708 C CA . ASP A 1 205 ? -1.422 -3.473 46.722 1.00 66.69 205 ASP A CA 1
ATOM 1709 C C . ASP A 1 205 ? -1.559 -3.682 45.199 1.00 66.69 205 ASP A C 1
ATOM 1711 O O . ASP A 1 205 ? -1.829 -4.785 44.730 1.00 66.69 205 ASP A O 1
ATOM 1715 N N . ILE A 1 206 ? -1.273 -2.671 44.369 1.00 72.19 206 ILE A N 1
ATOM 1716 C CA . ILE A 1 206 ? -1.383 -2.808 42.900 1.00 72.19 206 ILE A CA 1
ATOM 1717 C C . ILE A 1 206 ? -0.318 -3.761 42.330 1.00 72.19 206 ILE A C 1
ATOM 1719 O O . ILE A 1 206 ? -0.612 -4.550 41.426 1.00 72.19 206 ILE A O 1
ATOM 1723 N N . LEU A 1 207 ? 0.919 -3.710 42.839 1.00 74.88 207 LEU A N 1
ATOM 1724 C CA . LEU A 1 207 ? 2.008 -4.568 42.361 1.00 74.88 207 LEU A CA 1
ATOM 1725 C C . LEU A 1 207 ? 1.744 -6.046 42.687 1.00 74.88 207 LEU A C 1
ATOM 1727 O O . LEU A 1 207 ? 1.961 -6.909 41.830 1.00 74.88 207 LEU A O 1
ATOM 1731 N N . ASP A 1 208 ? 1.267 -6.328 43.900 1.00 77.38 208 ASP A N 1
ATOM 1732 C CA . ASP A 1 208 ? 0.944 -7.684 44.340 1.00 77.38 208 ASP A CA 1
ATOM 1733 C C . ASP A 1 208 ? -0.268 -8.235 43.570 1.00 77.38 208 ASP A C 1
ATOM 1735 O O . ASP A 1 208 ? -0.189 -9.332 43.01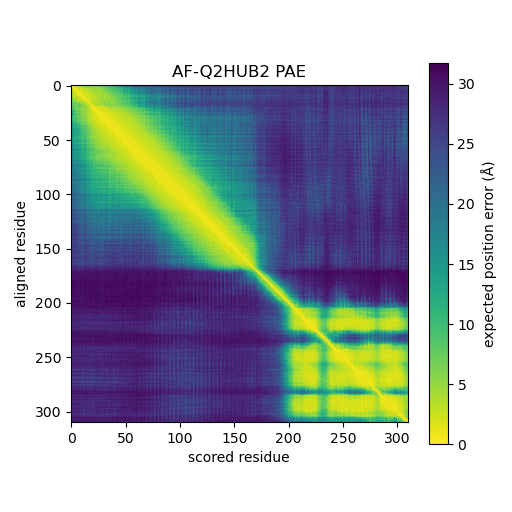0 1.00 77.38 208 ASP A O 1
ATOM 1739 N N . ASN A 1 209 ? -1.315 -7.426 43.372 1.00 79.00 209 ASN A N 1
ATOM 1740 C CA . ASN A 1 209 ? -2.472 -7.792 42.543 1.00 79.00 209 ASN A CA 1
ATOM 1741 C C . ASN A 1 209 ? -2.089 -8.100 41.078 1.00 79.00 209 ASN A C 1
ATOM 1743 O O . ASN A 1 209 ? -2.624 -9.029 40.465 1.00 79.00 209 ASN A O 1
ATOM 1747 N N . LEU A 1 210 ? -1.138 -7.360 40.492 1.00 83.00 210 LEU A N 1
ATOM 1748 C CA . LEU A 1 210 ? -0.632 -7.652 39.145 1.00 83.00 210 LEU A CA 1
ATOM 1749 C C . LEU A 1 210 ? 0.215 -8.930 39.105 1.00 83.00 210 LEU A C 1
ATOM 1751 O O . LEU A 1 210 ? 0.118 -9.689 38.142 1.00 83.00 210 LEU A O 1
ATOM 1755 N N . ARG A 1 211 ? 1.030 -9.208 40.128 1.00 81.44 211 ARG A N 1
ATOM 1756 C CA . ARG A 1 211 ? 1.803 -10.462 40.203 1.00 81.44 211 ARG A CA 1
ATOM 1757 C C . ARG A 1 211 ? 0.918 -11.694 40.335 1.00 81.44 211 ARG A C 1
ATOM 1759 O O . ARG A 1 211 ? 1.259 -12.738 39.781 1.00 81.44 211 ARG A O 1
ATOM 1766 N N . GLU A 1 212 ? -0.188 -11.576 41.058 1.00 83.19 212 GLU A N 1
ATOM 1767 C CA . GLU A 1 212 ? -1.160 -12.658 41.234 1.00 83.19 212 GLU A CA 1
ATOM 1768 C C . GLU A 1 212 ? -2.036 -12.880 39.992 1.00 83.19 212 GLU A C 1
ATOM 1770 O O . GLU A 1 212 ? -2.646 -13.941 39.829 1.00 83.19 212 GLU A O 1
ATOM 1775 N N . SER A 1 213 ? -2.066 -11.913 39.071 1.00 84.12 213 SER A N 1
ATOM 1776 C CA . SER A 1 213 ? -2.772 -12.056 37.805 1.00 84.12 213 SER A CA 1
ATOM 1777 C C . SER A 1 213 ? -2.133 -13.103 36.891 1.00 84.12 213 SER A C 1
ATOM 1779 O O . SER A 1 213 ? -0.921 -13.172 36.696 1.00 84.12 213 SER A O 1
ATOM 1781 N N . SER A 1 214 ? -2.988 -13.876 36.219 1.00 84.19 214 SER A N 1
ATOM 1782 C CA . SER A 1 214 ? -2.573 -14.815 35.169 1.00 84.19 214 SER A CA 1
ATOM 1783 C C . SER A 1 214 ? -2.080 -14.141 33.877 1.00 84.19 214 SER A C 1
ATOM 1785 O O . SER A 1 214 ? -1.425 -14.791 33.058 1.00 84.19 214 SER A O 1
ATOM 1787 N N . ASP A 1 215 ? -2.425 -12.867 33.660 1.00 88.44 215 ASP A N 1
ATOM 1788 C CA . ASP A 1 215 ? -2.023 -12.091 32.482 1.00 88.44 215 ASP A CA 1
ATOM 1789 C C . ASP A 1 215 ? -1.954 -10.583 32.801 1.00 88.44 215 ASP A C 1
ATOM 1791 O O . ASP A 1 215 ? -2.812 -9.803 32.375 1.00 88.44 215 ASP A O 1
ATOM 1795 N N . PRO A 1 216 ? -0.956 -10.148 33.590 1.00 89.94 216 PRO A N 1
ATOM 1796 C CA . PRO A 1 216 ? -0.831 -8.748 33.992 1.00 89.94 216 PRO A CA 1
ATOM 1797 C C . PRO A 1 216 ? -0.622 -7.810 32.803 1.00 89.94 216 PRO A C 1
ATOM 1799 O O . PRO A 1 216 ? -1.114 -6.686 32.820 1.00 89.94 216 PRO A O 1
ATOM 1802 N N . ALA A 1 217 ? 0.045 -8.278 31.744 1.00 90.69 217 ALA A N 1
ATOM 1803 C CA . ALA A 1 217 ? 0.230 -7.500 30.524 1.00 90.69 217 ALA A CA 1
ATOM 1804 C C . ALA A 1 217 ? -1.111 -7.191 29.849 1.00 90.69 217 ALA A C 1
ATOM 1806 O O . ALA A 1 217 ? -1.369 -6.050 29.480 1.00 90.69 217 ALA A O 1
ATOM 1807 N N . LYS A 1 218 ? -2.007 -8.179 29.741 1.00 92.19 218 LYS A N 1
ATOM 1808 C CA . LYS A 1 218 ? -3.338 -7.953 29.169 1.00 92.19 218 LYS A CA 1
ATOM 1809 C C . LYS A 1 218 ? -4.186 -7.002 30.018 1.00 92.19 218 LYS A C 1
ATOM 1811 O O . LYS A 1 218 ? -4.811 -6.111 29.457 1.00 92.19 218 LYS A O 1
ATOM 1816 N N . ILE A 1 219 ? -4.157 -7.139 31.346 1.00 87.94 219 ILE A N 1
ATOM 1817 C CA . ILE A 1 219 ? -4.907 -6.251 32.255 1.00 87.94 219 ILE A CA 1
ATOM 1818 C C . ILE A 1 219 ? -4.486 -4.792 32.072 1.00 87.94 219 ILE A C 1
ATOM 1820 O O . ILE A 1 219 ? -5.333 -3.924 31.876 1.00 87.94 219 ILE A O 1
ATOM 1824 N N . VAL A 1 220 ? -3.181 -4.520 32.111 1.00 89.19 220 VAL A N 1
ATOM 1825 C CA . VAL A 1 220 ? -2.662 -3.156 31.955 1.00 89.19 220 VAL A CA 1
ATOM 1826 C C . VAL A 1 220 ? -2.994 -2.599 30.573 1.00 89.19 220 VAL A C 1
ATOM 1828 O O . VAL A 1 220 ? -3.412 -1.448 30.465 1.00 89.19 220 VAL A O 1
ATOM 1831 N N . LEU A 1 221 ? -2.872 -3.412 29.519 1.00 90.06 221 LEU A N 1
ATOM 1832 C CA . LEU A 1 221 ? -3.240 -3.005 28.165 1.00 90.06 221 LEU A CA 1
ATOM 1833 C C . LEU A 1 221 ? -4.731 -2.647 28.054 1.00 90.06 221 LEU A C 1
ATOM 1835 O O . LEU A 1 221 ? -5.075 -1.632 27.451 1.00 90.06 221 LEU A O 1
ATOM 1839 N N . ASP A 1 222 ? -5.608 -3.439 28.672 1.00 87.44 222 ASP A N 1
ATOM 1840 C CA . ASP A 1 222 ? -7.052 -3.197 28.670 1.00 87.44 222 ASP A CA 1
ATOM 1841 C C . ASP A 1 222 ? -7.424 -1.920 29.438 1.00 87.44 222 ASP A C 1
ATOM 1843 O O . ASP A 1 222 ? -8.301 -1.182 28.985 1.00 87.44 222 ASP A O 1
ATOM 1847 N N . ILE A 1 223 ? -6.732 -1.619 30.544 1.00 85.94 223 ILE A N 1
ATOM 1848 C CA . ILE A 1 223 ? -6.903 -0.371 31.310 1.00 85.94 223 ILE A CA 1
ATOM 1849 C C . ILE A 1 223 ? -6.508 0.848 30.468 1.00 85.94 223 ILE A C 1
ATOM 1851 O O . ILE A 1 223 ? -7.206 1.862 30.486 1.00 85.94 223 ILE A O 1
ATOM 1855 N N . ILE A 1 224 ? -5.412 0.757 29.709 1.00 85.62 224 ILE A N 1
ATOM 1856 C CA . ILE A 1 224 ? -4.951 1.853 28.844 1.00 85.62 224 ILE A CA 1
ATOM 1857 C C . ILE A 1 224 ? -5.934 2.098 27.694 1.00 85.62 224 ILE A C 1
ATOM 1859 O O . ILE A 1 224 ? -6.211 3.249 27.359 1.00 85.62 224 ILE A O 1
ATOM 1863 N N . LEU A 1 225 ? -6.471 1.027 27.102 1.00 83.44 225 LEU A N 1
ATOM 1864 C CA . LEU A 1 225 ? -7.419 1.108 25.989 1.00 83.44 225 LEU A CA 1
ATOM 1865 C C . LEU A 1 225 ? -8.825 1.541 26.429 1.00 83.44 225 LEU A C 1
ATOM 1867 O O . LEU A 1 225 ? -9.527 2.197 25.662 1.00 83.44 225 LEU A O 1
ATOM 1871 N N . ASN A 1 226 ? -9.241 1.186 27.647 1.00 77.50 226 ASN A N 1
ATOM 1872 C CA . ASN A 1 226 ? -10.577 1.458 28.177 1.00 77.50 226 ASN A CA 1
ATOM 1873 C C . ASN A 1 226 ? -10.490 2.099 29.572 1.00 77.50 226 ASN A C 1
ATOM 1875 O O . ASN A 1 226 ? -10.768 1.434 30.576 1.00 77.50 226 ASN A O 1
ATOM 1879 N N . PRO A 1 227 ? -10.122 3.389 29.666 1.00 67.38 227 PRO A N 1
ATOM 1880 C CA . PRO A 1 227 ? -10.017 4.055 30.954 1.00 67.38 227 PRO A CA 1
ATOM 1881 C C . PRO A 1 227 ? -11.389 4.116 31.640 1.00 67.38 227 PRO A C 1
ATOM 1883 O O . PRO A 1 227 ? -12.396 4.479 31.030 1.00 67.38 227 PRO A O 1
ATOM 1886 N N . ILE A 1 228 ? -11.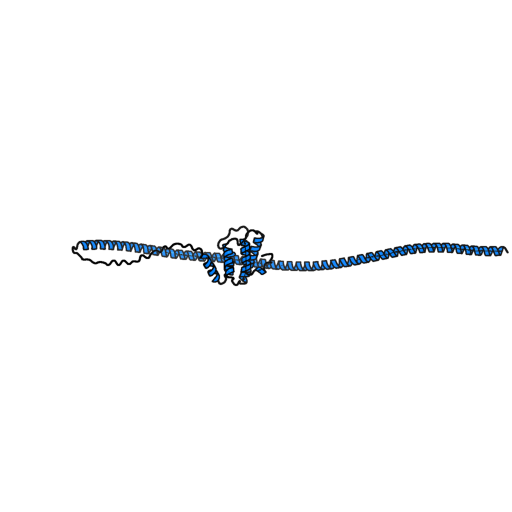419 3.781 32.934 1.00 58.97 228 ILE A N 1
ATOM 1887 C CA . ILE A 1 228 ? -12.635 3.784 33.772 1.00 58.97 228 ILE A CA 1
ATOM 1888 C C . ILE A 1 228 ? -13.251 5.196 33.846 1.00 58.97 228 ILE A C 1
ATOM 1890 O O . ILE A 1 228 ? -14.465 5.345 33.991 1.00 58.97 228 ILE A O 1
ATOM 1894 N N . ILE A 1 229 ? -12.424 6.236 33.691 1.00 53.47 229 ILE A N 1
ATOM 1895 C CA . ILE A 1 229 ? -12.832 7.641 33.632 1.00 53.47 229 ILE A CA 1
ATOM 1896 C C . ILE A 1 229 ? -12.583 8.160 32.204 1.00 53.47 229 ILE A C 1
ATOM 1898 O O . ILE A 1 229 ? -11.433 8.197 31.765 1.00 53.47 229 ILE A O 1
ATOM 1902 N N . PRO A 1 230 ? -13.623 8.576 31.457 1.00 54.03 230 PRO A N 1
ATOM 1903 C CA . PRO A 1 230 ? -13.450 9.134 30.120 1.00 54.03 230 PRO A CA 1
ATOM 1904 C C . PRO A 1 230 ? -12.668 10.453 30.168 1.00 54.03 230 PRO A C 1
ATOM 1906 O O . PRO A 1 230 ? -13.137 11.431 30.752 1.00 54.03 230 PRO A O 1
ATOM 1909 N N . LEU A 1 231 ? -11.503 10.502 29.519 1.00 52.28 231 LEU A N 1
ATOM 1910 C CA . LEU A 1 231 ? -10.750 11.746 29.353 1.00 52.28 231 LEU A CA 1
ATOM 1911 C C . LEU A 1 231 ? -11.486 12.731 28.427 1.00 52.28 231 LEU A C 1
ATOM 1913 O O . LEU A 1 231 ? -12.212 12.307 27.516 1.00 52.28 231 LEU A O 1
ATOM 1917 N N . PRO A 1 232 ? -11.314 14.052 28.634 1.00 45.19 232 PRO A N 1
ATOM 1918 C CA . PRO A 1 232 ? -11.898 15.071 27.775 1.00 45.19 232 PRO A CA 1
ATOM 1919 C C . PRO A 1 232 ? -11.300 14.961 26.368 1.00 45.19 232 PRO A C 1
ATOM 1921 O O . PRO A 1 232 ? -10.180 15.385 26.098 1.00 45.19 232 PRO A O 1
ATOM 1924 N N . LYS A 1 233 ? -12.076 14.363 25.463 1.00 49.69 233 LYS A N 1
ATOM 1925 C CA . LYS A 1 233 ? -11.701 14.124 24.068 1.00 49.69 233 LYS A CA 1
ATOM 1926 C C . LYS A 1 233 ? -11.448 15.450 23.354 1.00 49.69 233 LYS A C 1
ATOM 1928 O O . LYS A 1 233 ? -12.382 16.221 23.127 1.00 49.69 233 LYS A O 1
ATOM 1933 N N . LYS A 1 234 ? -10.202 15.693 22.950 1.00 42.12 234 LYS A N 1
ATOM 1934 C CA . LYS A 1 234 ? -9.857 16.730 21.979 1.00 42.12 234 LYS A CA 1
ATOM 1935 C C . LYS A 1 234 ? -9.635 16.044 20.631 1.00 42.12 234 LYS A C 1
ATOM 1937 O O . LYS A 1 234 ? -8.601 15.432 20.422 1.00 42.12 234 LYS A O 1
ATOM 1942 N N . GLY A 1 235 ? -10.617 16.148 19.735 1.00 45.12 235 GLY A N 1
ATOM 1943 C CA . GLY A 1 235 ? -10.532 15.565 18.390 1.00 45.12 235 GLY A CA 1
ATOM 1944 C C . GLY A 1 235 ? -10.671 14.040 18.363 1.00 45.12 235 GLY A C 1
ATOM 1945 O O . GLY A 1 235 ? -10.696 13.384 19.397 1.00 45.12 235 GLY A O 1
ATOM 1946 N N . ASP A 1 236 ? -10.885 13.488 17.174 1.00 47.19 236 ASP A N 1
ATOM 1947 C CA . ASP A 1 236 ? -11.312 12.107 16.945 1.00 47.19 236 ASP A CA 1
ATOM 1948 C C . ASP A 1 236 ? -10.449 11.031 17.626 1.00 47.19 236 ASP A C 1
ATOM 1950 O O . ASP A 1 236 ? -9.248 10.977 17.417 1.00 47.19 236 ASP A O 1
ATOM 1954 N N . LYS A 1 237 ? -11.122 10.136 18.369 1.00 53.09 237 LYS A N 1
ATOM 1955 C CA . LYS A 1 237 ? -10.814 8.713 18.673 1.00 53.09 237 LYS A CA 1
ATOM 1956 C C . LYS A 1 237 ? -9.372 8.271 18.999 1.00 53.09 237 LYS A C 1
ATOM 1958 O O . LYS A 1 237 ? -9.161 7.070 19.069 1.00 53.09 237 LYS A O 1
ATOM 1963 N N . ALA A 1 238 ? -8.431 9.166 19.238 1.00 59.53 238 ALA A N 1
ATOM 1964 C CA . ALA A 1 238 ? -7.045 8.828 19.519 1.00 59.53 238 ALA A CA 1
ATOM 1965 C C . ALA A 1 238 ? -6.843 8.442 20.995 1.00 59.53 238 ALA A C 1
ATOM 1967 O O . ALA A 1 238 ? -7.138 9.233 21.896 1.00 59.53 238 ALA A O 1
ATOM 1968 N N . VAL A 1 239 ? -6.325 7.238 21.256 1.00 67.88 239 VAL A N 1
ATOM 1969 C CA . VAL A 1 239 ? -5.807 6.863 22.581 1.00 67.88 239 VAL A CA 1
ATOM 1970 C C . VAL A 1 239 ? -4.519 7.655 22.836 1.00 67.88 239 VAL A C 1
ATOM 1972 O O . VAL A 1 239 ? -3.550 7.529 22.090 1.00 67.88 239 VAL A O 1
ATOM 1975 N N . ILE A 1 240 ? -4.508 8.473 23.890 1.00 74.50 240 ILE A N 1
ATOM 1976 C CA . ILE A 1 240 ? -3.343 9.249 24.352 1.00 74.50 240 ILE A CA 1
ATOM 1977 C C . ILE A 1 240 ? -2.970 8.811 25.767 1.00 74.50 240 ILE A C 1
ATOM 1979 O O . ILE A 1 240 ? -3.866 8.553 26.566 1.00 74.50 240 ILE A O 1
ATOM 1983 N N . ILE A 1 241 ? -1.675 8.700 26.079 1.00 79.56 241 ILE A N 1
ATOM 1984 C CA . ILE A 1 241 ? -1.176 8.457 27.443 1.00 79.56 241 ILE A CA 1
ATOM 1985 C C . ILE A 1 241 ? -0.642 9.788 27.969 1.00 79.56 241 ILE A C 1
ATOM 1987 O O . ILE A 1 241 ? 0.522 10.121 27.783 1.00 79.56 241 ILE A O 1
ATOM 1991 N N . ASP A 1 242 ? -1.525 10.570 28.575 1.00 77.56 242 ASP A N 1
ATOM 1992 C CA . ASP A 1 242 ? -1.270 11.945 29.007 1.00 77.56 242 ASP A CA 1
ATOM 1993 C C . ASP A 1 242 ? -1.372 12.133 30.529 1.00 77.56 242 ASP A C 1
ATOM 1995 O O . ASP A 1 242 ? -1.312 13.262 31.011 1.00 77.56 242 ASP A O 1
ATOM 1999 N N . ASP A 1 243 ? -1.492 11.043 31.296 1.00 80.81 243 ASP A N 1
ATOM 2000 C CA . ASP A 1 243 ? -1.511 11.084 32.759 1.00 80.81 243 ASP A CA 1
ATOM 2001 C C . ASP A 1 243 ? -0.497 10.142 33.415 1.00 80.81 243 ASP A C 1
ATOM 2003 O O . ASP A 1 243 ? -0.109 9.101 32.878 1.00 80.81 243 ASP A O 1
ATOM 2007 N N . GLU A 1 244 ? -0.103 10.525 34.627 1.00 82.44 244 GLU A N 1
ATOM 2008 C CA . GLU A 1 244 ? 0.896 9.841 35.447 1.00 82.44 244 GLU A CA 1
ATOM 2009 C C . GLU A 1 244 ? 0.424 8.467 35.946 1.00 82.44 244 GLU A C 1
ATOM 2011 O O . GLU A 1 244 ? 1.253 7.589 36.169 1.00 82.44 244 GLU A O 1
ATOM 2016 N N . SER A 1 245 ? -0.887 8.225 36.069 1.00 82.31 245 SER A N 1
ATOM 2017 C CA . SER A 1 245 ? -1.416 6.950 36.579 1.00 82.31 245 SER A CA 1
ATOM 2018 C C . SER A 1 245 ? -1.183 5.7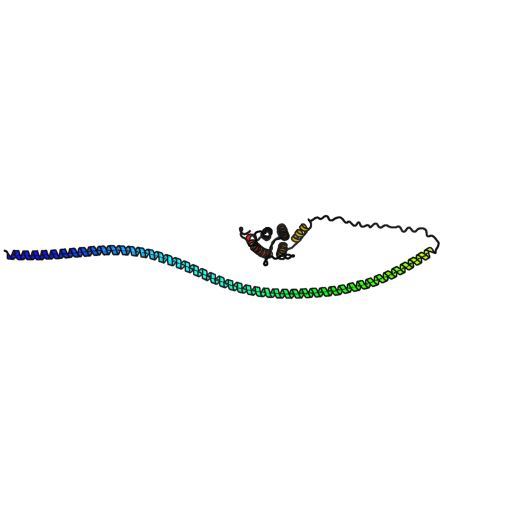97 35.600 1.00 82.31 245 SER A C 1
ATOM 2020 O O . SER A 1 245 ? -0.821 4.688 35.998 1.00 82.31 245 SER A O 1
ATOM 2022 N N . ARG A 1 246 ? -1.319 6.064 34.295 1.00 85.69 246 ARG A N 1
ATOM 2023 C CA . ARG A 1 246 ? -1.057 5.081 33.235 1.00 85.69 246 ARG A CA 1
ATOM 2024 C C . ARG A 1 246 ? 0.438 4.828 33.048 1.00 85.69 246 ARG A C 1
ATOM 2026 O O . ARG A 1 246 ? 0.826 3.684 32.813 1.00 85.69 246 ARG A O 1
ATOM 2033 N N . ILE A 1 247 ? 1.271 5.856 33.214 1.00 88.81 247 ILE A N 1
ATOM 2034 C CA . ILE A 1 247 ? 2.733 5.704 33.242 1.00 88.81 247 ILE A CA 1
ATOM 2035 C C . ILE A 1 247 ? 3.158 4.847 34.430 1.00 88.81 247 ILE A C 1
ATOM 2037 O O . ILE A 1 247 ? 3.838 3.842 34.242 1.00 88.81 247 ILE A O 1
ATOM 2041 N N . TYR A 1 248 ? 2.672 5.172 35.625 1.00 88.12 248 TYR A N 1
ATOM 2042 C CA . TYR A 1 248 ? 2.940 4.420 36.844 1.00 88.12 248 TYR A CA 1
ATOM 2043 C C . TYR A 1 248 ? 2.582 2.933 36.698 1.00 88.12 248 TYR A C 1
ATOM 2045 O O . TYR A 1 248 ? 3.373 2.049 37.032 1.00 88.12 248 TYR A O 1
ATOM 2053 N N . LEU A 1 249 ? 1.415 2.633 36.118 1.00 88.56 249 LEU A N 1
ATOM 2054 C CA . LEU A 1 249 ? 0.983 1.258 35.874 1.00 88.56 249 LEU A CA 1
ATOM 2055 C C . LEU A 1 249 ? 1.924 0.507 34.913 1.00 88.56 249 LEU A C 1
ATOM 2057 O O . LEU A 1 249 ? 2.244 -0.663 35.142 1.00 88.56 249 LEU A O 1
ATOM 2061 N N . LEU A 1 250 ? 2.396 1.176 33.858 1.00 91.25 250 LEU A N 1
ATOM 2062 C CA . LEU A 1 250 ? 3.380 0.624 32.925 1.00 91.25 250 LEU A CA 1
ATOM 2063 C C . LEU A 1 250 ? 4.736 0.388 33.602 1.00 91.25 250 LEU A C 1
ATOM 2065 O O . LEU A 1 250 ? 5.343 -0.659 33.389 1.00 91.25 250 LEU A O 1
ATOM 2069 N N . GLU A 1 251 ? 5.197 1.289 34.466 1.00 89.88 251 GLU A N 1
ATOM 2070 C CA . GLU A 1 251 ? 6.440 1.109 35.227 1.00 89.88 251 GLU A CA 1
ATOM 2071 C C . GLU A 1 251 ? 6.370 -0.097 36.177 1.00 89.88 251 GLU A C 1
ATOM 2073 O O . GLU A 1 251 ? 7.305 -0.907 36.252 1.00 89.88 251 GLU A O 1
ATOM 2078 N N . LYS A 1 252 ? 5.238 -0.285 36.871 1.00 90.38 252 LYS A N 1
ATOM 2079 C CA . LYS A 1 252 ? 5.033 -1.479 37.707 1.00 90.38 252 LYS A CA 1
ATOM 2080 C C . LYS A 1 252 ? 4.985 -2.749 36.867 1.00 90.38 252 LYS A C 1
ATOM 2082 O O . LYS A 1 252 ? 5.604 -3.748 37.236 1.00 90.38 252 LYS A O 1
ATOM 2087 N N . LEU A 1 253 ? 4.346 -2.710 35.699 1.00 90.25 253 LEU A N 1
ATOM 2088 C CA . LEU A 1 253 ? 4.349 -3.838 34.771 1.00 90.25 253 LEU A CA 1
ATOM 2089 C C . LEU A 1 253 ? 5.762 -4.171 34.268 1.00 90.25 253 LEU A C 1
ATOM 2091 O O . LEU A 1 253 ? 6.137 -5.343 34.214 1.00 90.25 253 LEU A O 1
ATOM 2095 N N . MET A 1 254 ? 6.564 -3.154 33.952 1.00 89.94 254 MET A N 1
ATOM 2096 C CA . MET A 1 254 ? 7.966 -3.313 33.564 1.00 89.94 254 MET A CA 1
ATOM 2097 C C . MET A 1 254 ? 8.776 -3.985 34.675 1.00 89.94 254 MET A C 1
ATOM 2099 O O . MET A 1 254 ? 9.562 -4.893 34.407 1.00 89.94 254 MET A O 1
ATOM 2103 N N . THR A 1 255 ? 8.518 -3.614 35.929 1.00 89.69 255 THR A N 1
ATOM 2104 C CA . THR A 1 255 ? 9.145 -4.228 37.110 1.00 89.69 255 THR A CA 1
ATOM 2105 C C . THR A 1 255 ? 8.799 -5.715 37.244 1.00 89.69 255 THR A C 1
ATOM 2107 O O . THR A 1 255 ? 9.643 -6.515 37.646 1.00 89.69 255 THR A O 1
ATOM 2110 N N . ILE A 1 256 ? 7.573 -6.109 36.888 1.00 86.88 256 ILE A N 1
ATOM 2111 C CA . ILE A 1 256 ? 7.141 -7.517 36.885 1.00 86.88 256 ILE A CA 1
ATOM 2112 C C . ILE A 1 256 ? 7.755 -8.284 35.703 1.00 86.88 256 ILE A C 1
ATOM 2114 O O . ILE A 1 256 ? 8.030 -9.476 35.836 1.00 86.88 256 ILE A O 1
ATOM 2118 N N . SER A 1 257 ? 7.991 -7.611 34.569 1.00 86.56 257 SER A N 1
ATOM 2119 C CA . SER A 1 257 ? 8.531 -8.198 33.331 1.00 86.56 257 SER A CA 1
ATOM 2120 C C . SER A 1 257 ? 7.811 -9.499 32.920 1.00 86.56 257 SER A C 1
ATOM 2122 O O . SER A 1 257 ? 8.442 -10.554 32.789 1.00 86.56 257 SER A O 1
ATOM 2124 N N . PRO A 1 258 ? 6.475 -9.472 32.751 1.00 87.31 258 PRO A N 1
ATOM 2125 C CA . PRO A 1 258 ? 5.708 -10.681 32.480 1.00 87.31 258 PRO A CA 1
ATOM 2126 C C . PRO A 1 258 ? 5.988 -11.252 31.086 1.00 87.31 258 PRO A C 1
ATOM 2128 O O . PRO A 1 258 ? 6.371 -10.546 30.154 1.00 87.31 258 PRO A O 1
ATOM 2131 N N . ASN A 1 259 ? 5.726 -12.549 30.910 1.00 89.00 259 ASN A N 1
ATOM 2132 C CA . ASN A 1 259 ? 5.800 -13.171 29.592 1.00 89.00 259 ASN A CA 1
ATOM 2133 C C . ASN A 1 259 ? 4.616 -12.723 28.719 1.00 89.00 259 ASN A C 1
ATOM 2135 O O . ASN A 1 259 ? 3.461 -13.049 28.996 1.00 89.00 259 ASN A O 1
ATOM 2139 N N . ILE A 1 260 ? 4.919 -11.995 27.646 1.00 92.69 260 ILE A N 1
ATOM 2140 C CA . ILE A 1 260 ? 3.921 -11.402 26.758 1.00 92.69 260 ILE A CA 1
ATOM 2141 C C . ILE A 1 260 ? 3.429 -12.426 25.732 1.00 92.69 260 ILE A C 1
ATOM 2143 O O . ILE A 1 260 ? 4.156 -12.793 24.797 1.00 92.69 260 ILE A O 1
ATOM 2147 N N . LYS A 1 261 ? 2.160 -12.830 25.856 1.00 91.94 261 LYS A N 1
ATOM 2148 C CA . LYS A 1 261 ? 1.488 -13.710 24.887 1.00 91.94 261 LYS A CA 1
ATOM 2149 C C . LYS A 1 261 ? 1.382 -13.042 23.503 1.00 91.94 261 LYS A C 1
ATOM 2151 O O . LYS A 1 261 ? 1.193 -11.827 23.435 1.00 91.94 261 LYS A O 1
ATOM 2156 N N . PRO A 1 262 ? 1.431 -13.808 22.394 1.00 91.06 262 PRO A N 1
ATOM 2157 C CA . PRO A 1 262 ? 1.367 -13.245 21.041 1.00 91.06 262 PRO A CA 1
ATOM 2158 C C . PRO A 1 262 ? 0.131 -12.376 20.773 1.00 91.06 262 PRO A C 1
ATOM 2160 O O . PRO A 1 262 ? 0.266 -11.289 20.229 1.00 91.06 262 PRO A O 1
ATOM 2163 N N . CYS A 1 263 ? -1.054 -12.795 21.229 1.00 89.88 263 CYS A N 1
ATOM 2164 C CA . CYS A 1 263 ? -2.287 -12.018 21.055 1.00 89.88 263 CYS A CA 1
ATOM 2165 C C . CYS A 1 263 ? -2.223 -10.640 21.733 1.00 89.88 263 CYS A C 1
ATOM 2167 O O . CYS A 1 263 ? -2.594 -9.638 21.132 1.00 89.88 263 CYS A O 1
ATOM 2169 N N . VAL A 1 264 ? -1.691 -10.584 22.956 1.00 91.56 264 VAL A N 1
ATOM 2170 C CA . VAL A 1 264 ? -1.513 -9.338 23.715 1.00 91.56 264 VAL A CA 1
ATOM 2171 C C . VAL A 1 264 ? -0.489 -8.435 23.025 1.00 91.56 264 VAL A C 1
ATOM 2173 O O . VAL A 1 264 ? -0.663 -7.222 22.962 1.00 91.56 264 VAL A O 1
ATOM 2176 N N . ARG A 1 265 ? 0.559 -9.029 22.445 1.00 93.56 265 ARG A N 1
ATOM 2177 C CA . ARG A 1 265 ? 1.577 -8.310 21.673 1.00 93.56 265 ARG A CA 1
ATOM 2178 C C . ARG A 1 265 ? 1.006 -7.657 20.416 1.00 93.56 265 ARG A C 1
ATOM 2180 O O . ARG A 1 265 ? 1.342 -6.512 20.135 1.00 93.56 265 ARG A O 1
ATOM 2187 N N . ASP A 1 266 ? 0.132 -8.353 19.693 1.00 91.88 266 ASP A N 1
ATOM 2188 C CA . ASP A 1 266 ? -0.525 -7.815 18.496 1.00 91.88 266 ASP A CA 1
ATOM 2189 C C . ASP A 1 266 ? -1.442 -6.629 18.831 1.00 91.88 266 ASP A C 1
ATOM 2191 O O . ASP A 1 266 ? -1.533 -5.666 18.067 1.00 91.88 266 ASP A O 1
ATOM 2195 N N . GLU A 1 267 ? -2.119 -6.678 19.978 1.00 91.19 267 GLU A N 1
ATOM 2196 C CA . GLU A 1 267 ? -2.932 -5.569 20.478 1.00 91.19 267 GLU A CA 1
ATOM 2197 C C . GLU A 1 267 ? -2.070 -4.379 20.918 1.00 91.19 267 GLU A C 1
ATOM 2199 O O . GLU A 1 267 ? -2.330 -3.249 20.503 1.00 91.19 267 GLU A O 1
ATOM 2204 N N . ALA A 1 268 ? -0.993 -4.632 21.666 1.00 93.19 268 ALA A N 1
ATOM 2205 C CA . ALA A 1 268 ? -0.038 -3.600 22.063 1.00 93.19 268 ALA A CA 1
ATOM 2206 C C . ALA A 1 268 ? 0.639 -2.942 20.850 1.00 93.19 268 ALA A C 1
ATOM 2208 O O . ALA A 1 268 ? 0.862 -1.735 20.846 1.00 93.19 268 ALA A O 1
ATOM 2209 N N . LEU A 1 269 ? 0.902 -3.700 19.779 1.00 93.69 269 LEU A N 1
ATOM 2210 C CA . LEU A 1 269 ? 1.442 -3.165 18.529 1.00 93.69 269 LEU A CA 1
ATOM 2211 C C . LEU A 1 269 ? 0.465 -2.209 17.832 1.00 93.69 269 LEU A C 1
ATOM 2213 O O . LEU A 1 269 ? 0.894 -1.199 17.271 1.00 93.69 269 LEU A O 1
ATOM 2217 N N . LYS A 1 270 ? -0.843 -2.499 17.856 1.00 91.50 270 LYS A N 1
ATOM 2218 C CA . LYS A 1 270 ? -1.860 -1.576 17.320 1.00 91.50 270 LYS A CA 1
ATOM 2219 C C . LYS A 1 270 ? -1.872 -0.270 18.109 1.00 91.50 270 LYS A C 1
ATOM 2221 O O . LYS A 1 270 ? -1.799 0.788 17.491 1.00 91.50 270 LYS A O 1
ATOM 2226 N N . LEU A 1 271 ? -1.876 -0.363 19.440 1.00 90.44 271 LEU A N 1
ATOM 2227 C CA . LEU A 1 271 ? -1.804 0.800 20.326 1.00 90.44 271 LEU A CA 1
ATOM 2228 C C . LEU A 1 271 ? -0.527 1.618 20.080 1.00 90.44 271 LEU A C 1
ATOM 2230 O O . LEU A 1 271 ? -0.597 2.831 19.922 1.00 90.44 271 LEU A O 1
ATOM 2234 N N . ALA A 1 272 ? 0.634 0.969 19.969 1.00 91.00 272 ALA A N 1
ATOM 2235 C CA . ALA A 1 272 ? 1.902 1.648 19.704 1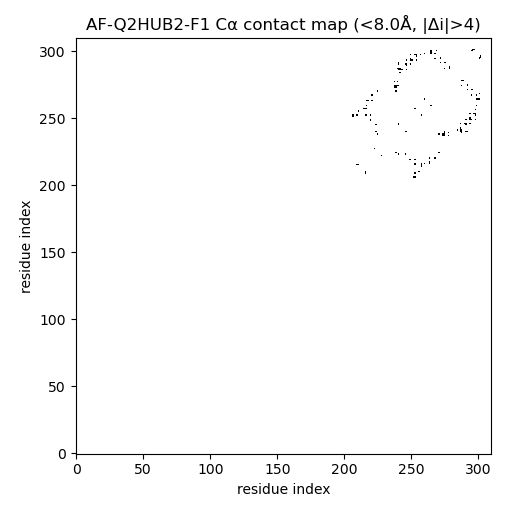.00 91.00 272 ALA A CA 1
ATOM 2236 C C . ALA A 1 272 ? 1.879 2.425 18.373 1.00 91.00 272 ALA A C 1
ATOM 2238 O O . ALA A 1 272 ? 2.373 3.549 18.296 1.00 91.00 272 ALA A O 1
ATOM 2239 N N . ARG A 1 273 ? 1.266 1.866 17.321 1.00 90.12 273 ARG A N 1
ATOM 2240 C CA . ARG A 1 273 ? 1.103 2.567 16.034 1.00 90.12 273 ARG A CA 1
ATOM 2241 C C . ARG A 1 273 ? 0.190 3.784 16.142 1.00 90.12 273 ARG A C 1
ATOM 2243 O O . ARG A 1 273 ? 0.462 4.790 15.493 1.00 90.12 273 ARG A O 1
ATOM 2250 N N . GLU A 1 274 ? -0.867 3.685 16.937 1.00 87.44 274 GLU A N 1
ATOM 2251 C CA . GLU A 1 274 ? -1.794 4.787 17.186 1.00 87.44 274 GLU A CA 1
ATOM 2252 C C . GLU A 1 274 ? -1.115 5.918 17.969 1.00 87.44 274 GLU A C 1
ATOM 2254 O O . GLU A 1 274 ? -1.107 7.056 17.505 1.00 87.44 274 GLU A O 1
ATOM 2259 N N . LEU A 1 275 ? -0.429 5.591 19.070 1.00 86.75 275 LEU A N 1
ATOM 2260 C CA . LEU A 1 275 ? 0.364 6.551 19.847 1.00 86.75 275 LEU A CA 1
ATOM 2261 C C . LEU A 1 275 ? 1.406 7.260 18.970 1.00 86.75 275 LEU A C 1
ATOM 2263 O O . LEU A 1 275 ? 1.530 8.481 19.016 1.00 86.75 275 LEU A O 1
ATOM 2267 N N . LYS A 1 276 ? 2.105 6.522 18.096 1.00 85.44 276 LYS A N 1
ATOM 2268 C CA . LYS A 1 276 ? 3.071 7.102 17.147 1.00 85.44 276 LYS A CA 1
ATOM 2269 C C . LYS A 1 276 ? 2.429 8.073 16.157 1.00 85.44 276 LYS A C 1
ATOM 2271 O O . LYS A 1 276 ? 3.028 9.101 15.841 1.00 85.44 276 LYS A O 1
ATOM 2276 N N . ALA A 1 277 ? 1.247 7.750 15.634 1.00 84.12 277 ALA A N 1
ATOM 2277 C CA . ALA A 1 277 ? 0.530 8.645 14.729 1.00 84.12 277 ALA A CA 1
ATOM 2278 C C . ALA A 1 277 ? 0.163 9.961 15.432 1.00 84.12 277 ALA A C 1
ATOM 2280 O O . ALA A 1 277 ? 0.371 11.025 14.856 1.00 84.12 277 ALA A O 1
ATOM 2281 N N . ASN A 1 278 ? -0.263 9.885 16.695 1.00 75.69 278 ASN A N 1
ATOM 2282 C CA . ASN A 1 278 ? -0.623 11.054 17.499 1.00 75.69 278 ASN A CA 1
ATOM 2283 C C . ASN A 1 278 ? 0.592 11.940 17.822 1.00 75.69 278 ASN A C 1
ATOM 2285 O O . ASN A 1 278 ? 0.524 13.162 17.691 1.00 75.69 278 ASN A O 1
ATOM 2289 N N . MET A 1 279 ? 1.742 11.342 18.154 1.00 76.56 279 MET A N 1
ATOM 2290 C CA . MET A 1 279 ? 2.968 12.095 18.463 1.00 76.56 279 MET A CA 1
ATOM 2291 C C . MET A 1 279 ? 3.530 12.871 17.262 1.00 76.56 279 MET A C 1
ATOM 2293 O O . MET A 1 279 ? 4.176 13.899 17.457 1.00 76.56 279 MET A O 1
ATOM 2297 N N . LYS A 1 280 ? 3.265 12.440 16.017 1.00 67.31 280 LYS A N 1
ATOM 2298 C CA . LYS A 1 280 ? 3.628 13.223 14.817 1.00 67.31 280 LYS A CA 1
ATOM 2299 C C . LYS A 1 280 ? 2.882 14.555 14.733 1.00 67.31 280 LYS A C 1
ATOM 2301 O O . LYS A 1 280 ? 3.368 15.471 14.073 1.00 67.31 280 LYS A O 1
ATOM 2306 N N . GLU A 1 281 ? 1.719 14.654 15.370 1.00 62.75 281 GLU A N 1
ATOM 2307 C CA . GLU A 1 281 ? 0.871 15.844 15.345 1.00 62.75 281 GLU A CA 1
ATOM 2308 C C . GLU A 1 281 ? 1.101 16.757 16.565 1.00 62.75 281 GLU A C 1
ATOM 2310 O O . GLU A 1 281 ? 0.892 17.962 16.443 1.00 62.75 281 GLU A O 1
ATOM 2315 N N . ASN A 1 282 ? 1.587 16.229 17.703 1.00 59.06 282 ASN A N 1
ATOM 2316 C CA . ASN A 1 282 ? 1.791 16.973 18.960 1.00 59.06 282 ASN A CA 1
ATOM 2317 C C . ASN A 1 282 ? 3.087 16.571 19.706 1.00 59.06 282 ASN A C 1
ATOM 2319 O O . ASN A 1 282 ? 3.051 15.898 20.732 1.00 59.06 282 ASN A O 1
ATOM 2323 N N . THR A 1 283 ? 4.253 17.031 19.246 1.00 58.22 283 THR A N 1
ATOM 2324 C CA . THR A 1 283 ? 5.578 16.638 19.787 1.00 58.22 283 THR A CA 1
ATOM 2325 C C . THR A 1 283 ? 5.945 17.210 21.170 1.00 58.22 283 THR A C 1
ATOM 2327 O O . THR A 1 283 ? 7.088 17.075 21.599 1.00 58.22 283 THR A O 1
ATOM 2330 N N . GLU A 1 284 ? 5.032 17.888 21.869 1.00 64.19 284 GLU A N 1
ATOM 2331 C CA . GLU A 1 284 ? 5.342 18.622 23.111 1.00 64.19 284 GLU A CA 1
ATOM 2332 C C . GLU A 1 284 ? 4.977 17.865 24.405 1.00 64.19 284 GLU A C 1
ATOM 2334 O O . GLU A 1 284 ? 5.365 18.305 25.489 1.00 64.19 284 GLU A O 1
ATOM 2339 N N . ASN A 1 285 ? 4.276 16.724 24.334 1.00 77.44 285 ASN A N 1
ATOM 2340 C CA . ASN A 1 285 ? 3.856 15.980 25.528 1.00 77.44 285 ASN A CA 1
ATOM 2341 C C . ASN A 1 285 ? 4.844 14.860 25.902 1.00 77.44 285 ASN A C 1
ATOM 2343 O O . ASN A 1 285 ? 4.829 13.770 25.330 1.00 77.44 285 ASN A O 1
ATOM 2347 N N . TYR A 1 286 ? 5.691 15.114 26.904 1.00 83.06 286 TYR A N 1
ATOM 2348 C CA . TYR A 1 286 ? 6.703 14.152 27.360 1.00 83.06 286 TYR A CA 1
ATOM 2349 C C . TYR A 1 286 ? 6.104 12.841 27.903 1.00 83.06 286 TYR A C 1
ATOM 2351 O O . TYR A 1 286 ? 6.746 11.796 27.792 1.00 83.06 286 TYR A O 1
ATOM 2359 N N . LEU A 1 287 ? 4.888 12.880 28.469 1.00 86.19 287 LEU A N 1
ATOM 2360 C CA . LEU A 1 287 ? 4.215 11.695 29.011 1.00 86.19 287 LEU A CA 1
ATOM 2361 C C . LEU A 1 287 ? 3.797 10.733 27.897 1.00 86.19 287 LEU A C 1
ATOM 2363 O O . LEU A 1 287 ? 3.942 9.525 28.054 1.00 86.19 287 LEU A O 1
ATOM 2367 N N . GLU A 1 288 ? 3.374 11.252 26.743 1.00 86.12 288 GLU A N 1
ATOM 2368 C CA . GLU A 1 288 ? 3.006 10.422 25.592 1.00 86.12 288 GLU A CA 1
ATOM 2369 C C . GLU A 1 288 ? 4.224 9.683 25.028 1.00 86.12 288 GLU A C 1
ATOM 2371 O O . GLU A 1 288 ? 4.153 8.480 24.764 1.00 86.12 288 GLU A O 1
ATOM 2376 N N . VAL A 1 289 ? 5.362 10.380 24.923 1.00 86.88 289 VAL A N 1
ATOM 2377 C CA . VAL A 1 289 ? 6.637 9.792 24.485 1.00 86.88 289 VAL A CA 1
ATOM 2378 C C . VAL A 1 289 ? 7.106 8.726 25.474 1.00 86.88 289 VAL A C 1
ATOM 2380 O O . VAL A 1 289 ? 7.445 7.613 25.073 1.00 86.88 289 VAL A O 1
ATOM 2383 N N . LEU A 1 290 ? 7.082 9.026 26.775 1.00 88.88 290 LEU A N 1
ATOM 2384 C CA . LEU A 1 290 ? 7.469 8.071 27.814 1.00 88.88 290 LEU A CA 1
ATOM 2385 C C . LEU A 1 290 ? 6.559 6.834 27.815 1.00 88.88 290 LEU A C 1
ATOM 2387 O O . LEU A 1 290 ? 7.050 5.705 27.847 1.00 88.88 290 LEU A O 1
ATOM 2391 N N . GLY A 1 291 ? 5.244 7.034 27.724 1.00 89.69 291 GLY A N 1
ATOM 2392 C CA . GLY A 1 291 ? 4.266 5.953 27.643 1.00 89.69 291 GLY A CA 1
ATOM 2393 C C . GLY A 1 291 ? 4.496 5.065 26.423 1.00 89.69 291 GLY A C 1
ATOM 2394 O O . GLY A 1 291 ? 4.497 3.840 26.545 1.00 89.69 291 GLY A O 1
ATOM 2395 N N . PHE A 1 292 ? 4.772 5.662 25.262 1.00 90.94 292 PHE A N 1
ATOM 2396 C CA . PHE A 1 292 ? 5.124 4.926 24.049 1.00 90.94 292 PHE A CA 1
ATOM 2397 C C . PHE A 1 292 ? 6.392 4.079 24.228 1.00 90.94 292 PHE A C 1
ATOM 2399 O O . PHE A 1 292 ? 6.371 2.880 23.938 1.00 90.94 292 PHE A O 1
ATOM 2406 N N . LEU A 1 293 ? 7.471 4.654 24.766 1.00 90.38 293 LEU A N 1
ATOM 2407 C CA . LEU A 1 293 ? 8.729 3.938 25.006 1.00 90.38 293 LEU A CA 1
ATOM 2408 C C . LEU A 1 293 ? 8.563 2.770 25.991 1.00 90.38 293 LEU A C 1
ATOM 2410 O O . LEU A 1 293 ? 9.114 1.683 25.774 1.00 90.38 293 LEU A O 1
ATOM 2414 N N . LEU A 1 294 ? 7.767 2.960 27.048 1.00 92.25 294 LEU A N 1
ATOM 2415 C CA . LEU A 1 294 ? 7.434 1.903 28.004 1.00 92.25 294 LEU A CA 1
ATOM 2416 C C . LEU A 1 294 ? 6.647 0.771 27.332 1.00 92.25 294 LEU A C 1
ATOM 2418 O O . LEU A 1 294 ? 6.991 -0.398 27.512 1.00 92.25 294 LEU A O 1
ATOM 2422 N N . ILE A 1 295 ? 5.653 1.090 26.496 1.00 93.69 295 ILE A N 1
ATOM 2423 C CA . ILE A 1 295 ? 4.909 0.093 25.709 1.00 93.69 295 ILE A CA 1
ATOM 2424 C C . ILE A 1 295 ? 5.858 -0.698 24.794 1.00 93.69 295 ILE A C 1
ATOM 2426 O O . ILE A 1 295 ? 5.810 -1.930 24.777 1.00 93.69 295 ILE A O 1
ATOM 2430 N N . LEU A 1 296 ? 6.759 -0.035 24.063 1.00 92.81 296 LEU A N 1
ATOM 2431 C CA . LEU A 1 296 ? 7.705 -0.737 23.189 1.00 92.81 296 LEU A CA 1
ATOM 2432 C C . LEU A 1 296 ? 8.608 -1.702 23.963 1.00 92.81 296 LEU A C 1
ATOM 2434 O O . LEU A 1 296 ? 8.857 -2.824 23.510 1.00 92.81 296 LEU A O 1
ATOM 2438 N N . SER A 1 297 ? 9.071 -1.263 25.132 1.00 90.31 297 SER A N 1
ATOM 2439 C CA . SER A 1 297 ? 9.996 -2.011 25.980 1.00 90.31 297 SER A CA 1
ATOM 2440 C C . SER A 1 297 ? 9.323 -3.228 26.613 1.00 90.31 297 SER A C 1
ATOM 2442 O O . SER A 1 297 ? 9.810 -4.348 26.468 1.00 90.31 297 SER A O 1
ATOM 2444 N N . ILE A 1 298 ? 8.174 -3.030 27.265 1.00 92.75 298 ILE A N 1
ATOM 2445 C CA . ILE A 1 298 ? 7.463 -4.081 28.006 1.00 92.75 298 ILE A CA 1
ATOM 2446 C C . ILE A 1 298 ? 6.923 -5.153 27.057 1.00 92.75 298 ILE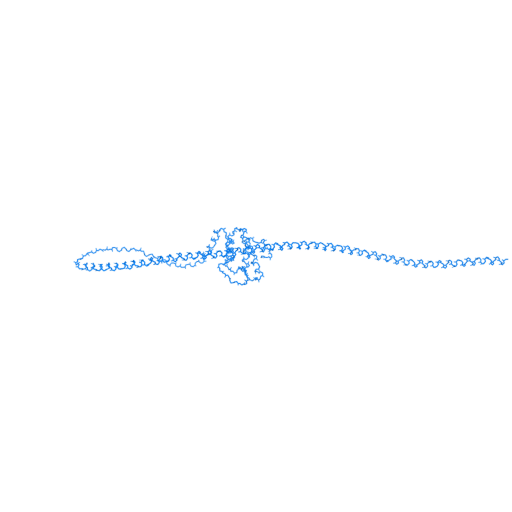 A C 1
ATOM 2448 O O . ILE A 1 298 ? 7.038 -6.345 27.337 1.00 92.75 298 ILE A O 1
ATOM 2452 N N . TYR A 1 299 ? 6.354 -4.744 25.919 1.00 93.00 299 TYR A N 1
ATOM 2453 C CA . TYR A 1 299 ? 5.718 -5.667 24.974 1.00 93.00 299 TYR A CA 1
ATOM 2454 C C . TYR A 1 299 ? 6.687 -6.212 23.912 1.00 93.00 299 TYR A C 1
ATOM 2456 O O . TYR A 1 299 ? 6.290 -7.028 23.076 1.00 93.00 299 TYR A O 1
ATOM 2464 N N . GLY A 1 300 ? 7.964 -5.811 23.957 1.00 90.38 300 GLY A N 1
ATOM 2465 C CA . GLY A 1 300 ? 9.012 -6.308 23.066 1.00 90.38 300 GLY A CA 1
ATOM 2466 C C . GLY A 1 300 ? 8.780 -5.934 21.601 1.00 90.38 300 GLY A C 1
ATOM 2467 O O . GLY A 1 300 ? 8.890 -6.789 20.722 1.00 90.38 300 GLY A O 1
ATOM 2468 N N . LEU A 1 301 ? 8.425 -4.673 21.344 1.00 91.81 301 LEU A N 1
ATOM 2469 C CA . LEU A 1 301 ? 7.993 -4.186 20.029 1.00 91.81 301 LEU A CA 1
ATOM 2470 C C . LEU A 1 301 ? 9.078 -3.421 19.254 1.00 91.81 301 LEU A C 1
ATOM 2472 O O . LEU A 1 301 ? 8.819 -2.987 18.138 1.00 91.81 301 LEU A O 1
ATOM 2476 N N . HIS A 1 302 ? 10.286 -3.280 19.802 1.00 83.75 302 HIS A N 1
ATOM 2477 C CA . HIS A 1 302 ? 11.397 -2.529 19.195 1.00 83.75 302 HIS A CA 1
ATOM 2478 C C . HIS A 1 302 ? 11.725 -2.933 17.747 1.00 83.75 302 HIS A C 1
ATOM 2480 O O . HIS A 1 302 ? 12.104 -2.089 16.955 1.00 83.75 302 HIS A O 1
ATOM 2486 N N . THR A 1 303 ? 11.537 -4.199 17.360 1.00 85.69 303 THR A N 1
ATOM 2487 C CA . THR A 1 303 ? 11.812 -4.678 15.990 1.00 85.69 303 THR A CA 1
ATOM 2488 C C . THR A 1 303 ? 10.782 -4.242 14.945 1.00 85.69 303 THR A C 1
ATOM 2490 O O . THR A 1 303 ? 10.970 -4.508 13.759 1.00 85.69 303 THR A O 1
ATOM 2493 N N . TYR A 1 304 ? 9.679 -3.620 15.367 1.00 86.00 304 TYR A N 1
ATOM 2494 C CA . TYR A 1 304 ? 8.595 -3.168 14.490 1.00 86.00 304 TYR A CA 1
ATOM 2495 C C . TYR A 1 304 ? 8.671 -1.673 14.148 1.00 86.00 304 TYR A C 1
ATOM 2497 O O . TYR A 1 304 ? 7.785 -1.178 13.448 1.00 86.00 304 TYR A O 1
ATOM 2505 N N . PHE A 1 305 ? 9.687 -0.974 14.654 1.00 84.00 305 PHE A N 1
ATOM 2506 C CA . PHE A 1 305 ? 9.931 0.455 14.469 1.00 84.00 305 PHE A CA 1
ATOM 2507 C C . PHE A 1 305 ? 11.414 0.641 14.117 1.00 84.00 305 PHE A C 1
ATOM 2509 O O . PHE A 1 305 ? 12.254 -0.080 14.655 1.00 84.00 305 PHE A O 1
ATOM 2516 N N . ASP A 1 306 ? 11.740 1.547 13.194 1.00 77.88 306 ASP A N 1
ATOM 2517 C CA . ASP A 1 306 ? 13.143 1.802 12.832 1.00 77.88 306 ASP A CA 1
ATOM 2518 C C . ASP A 1 306 ? 13.876 2.545 13.973 1.00 77.88 306 ASP A C 1
ATOM 2520 O O . ASP A 1 306 ? 13.246 3.228 14.778 1.00 77.88 306 ASP A O 1
ATOM 2524 N N . GLU A 1 307 ? 15.209 2.443 14.063 1.00 64.56 307 GLU A N 1
ATOM 2525 C CA . GLU A 1 307 ? 15.996 3.116 15.124 1.00 64.56 307 GLU A CA 1
ATOM 2526 C C . GLU A 1 307 ? 15.865 4.650 15.088 1.00 64.56 307 GLU A C 1
ATOM 2528 O O . GLU A 1 307 ? 15.967 5.297 16.124 1.00 64.56 307 GLU A O 1
ATOM 2533 N N . ASP A 1 308 ? 15.572 5.224 13.916 1.00 61.88 308 ASP A N 1
ATOM 2534 C CA . ASP A 1 308 ? 15.279 6.654 13.741 1.00 61.88 308 ASP A CA 1
ATOM 2535 C C . ASP A 1 308 ? 13.822 7.021 14.118 1.00 61.88 308 ASP A C 1
ATOM 2537 O O . ASP A 1 308 ? 13.415 8.181 14.018 1.00 61.88 308 ASP A O 1
ATOM 2541 N N . GLU A 1 309 ? 13.004 6.033 14.498 1.00 56.16 309 GLU A N 1
ATOM 2542 C CA . GLU A 1 309 ? 11.567 6.153 14.775 1.00 56.16 309 GLU A CA 1
ATOM 2543 C C . GLU A 1 309 ? 11.175 5.915 16.246 1.00 56.16 309 GLU A C 1
ATOM 2545 O O . GLU A 1 309 ? 9.975 5.959 16.552 1.00 56.16 309 GLU A O 1
ATOM 2550 N N . VAL A 1 310 ? 12.152 5.642 17.121 1.00 54.19 310 VAL A N 1
ATOM 2551 C CA . VAL A 1 310 ? 11.996 5.379 18.565 1.00 54.19 310 VAL A CA 1
ATOM 2552 C C . VAL A 1 310 ? 12.645 6.485 19.387 1.00 54.19 310 VAL A C 1
ATOM 2554 O O . VAL A 1 310 ? 13.806 6.840 19.098 1.00 54.19 310 VAL A O 1
#

Nearest PDB structures (foldseek):
  7ryq-assembly1_B  TM=3.314E-01  e=7.515E+00  Homo sapiens

Sequence (310 aa):
MLRKELASLKKSFAECNGQQVEERRLRSIKRDIEKCCEELENMETQVKEFETEKNILDGQVNEFESKKGELEGLLRDFESEKTNFERRQKEFESKEKEFEIRVMEFQSKEEEFKVQVKVLFEAKEEKFEVKMQQFENQVEDNLKSVKALELKENQIEVQIKDLKSKLNNFGGQPKELELTEKQHDEEKEFDTSYMDDDGASEEIDILDNLRESSDPAKIVLDIILNPIIPLPKKGDKAVIIDDESRIYLLEKLMTISPNIKPCVRDEALKLARELKANMKENTENYLEVLGFLLILSIYGLHTYFDEDEV

Foldseek 3Di:
DVVVVVVVVVVVVVVVVVVVVVVVVVVVVVVVVVVVVVVVVVVVVVVVVVVVVVVVVVVVVVVVVVVVVVVVVVVVVVVVVVVVVVVVVVVVVVVVVVVVVVVVVVVVVVVVVVVVVVVVVVVVVVVVVVVVVVVVVVVVVVVVVVVVVVVVVVVVVVVVVVVVVVVVVPPDDDPDDPPPPPPPPDPPDPPPPDDPPDPPVVLVVLLVVLLPDPCSLQVLLVCQQDPPDDDDDDDDDQRAQQDPVSLSSLVSLVVSLDDADPVSLVSLVVNLVSLLVVCVVPVPRPRSVSSSVSSCNSSVPVVVADPVSD